Protein AF-Q0V7E7-F1 (afdb_monomer)

Foldseek 3Di:
DVVVVVVVVVVVVVVPPPPPPPPPPPPPPPCPVVPDDDDPVVVVVVVVVVVVVVVLVVVLVVCLVCLVVVCVVVVNVVCSVVVVVVLVVQLVVLVVQLLVLLLVLLVDPDPVSNVVSVVSNCSSVVSNVSSVLSVLCNVDPPVCSVVVVVVVVVVVVVCVVVLVVCQVVCVVPHDNSVSSVVD

Solvent-accessible surface area (backbone atoms only — not comparable to full-atom values): 10534 Å² total; per-residue (Å²): 132,75,69,60,60,57,55,54,54,56,55,58,62,68,70,71,75,69,70,72,78,75,65,87,79,74,75,80,62,87,61,74,74,75,74,57,79,69,66,71,66,38,53,52,53,52,49,52,55,52,50,55,56,46,51,58,56,48,54,54,53,50,49,69,70,42,49,64,61,55,23,57,78,64,74,36,66,87,56,54,59,53,58,59,48,51,54,52,52,50,39,53,50,22,46,50,47,24,53,52,32,32,48,48,44,38,66,46,88,45,74,68,56,34,52,55,32,49,57,56,24,47,58,16,47,52,48,35,56,53,48,54,60,50,51,51,63,73,73,39,60,82,92,50,38,73,67,52,50,50,50,54,52,50,54,52,55,52,46,64,54,48,50,58,51,53,54,55,57,42,59,76,80,46,69,75,44,56,71,34,70,76,112

Mean predicted aligned error: 14.02 Å

Radius of gyration: 28.95 Å; Cα contacts (8 Å, |Δi|>4): 69; chains: 1; bounding box: 81×47×78 Å

Nearest PDB structures (foldseek):
  6oop-assembly1_A  TM=5.697E-01  e=7.827E-01  Escherichia coli
  5oxp-assembly1_A  TM=8.424E-01  e=2.092E+00  Streptococcus thermophilus LMG 18311
  7a0g-assembly1_DDD  TM=3.185E-01  e=2.092E+00  Serratia marcescens

Secondary structure (DSSP, 8-state):
--HHHHHHHHHHHTTS-------TTS---TTSSTTS--SHHHHHHHHHHHHHHHHHHHHHHHHHHHHHHHHHHTT-GGGTHHHHHHHHHHHHHHHHHHHHHHHHHHH--SHHHHHHHHHHHHHHHHHHHHHHHHHHHHHS-TTTHHHHHHHHHHHHHHHHHHHHHHHHHHHHHS-TTHHHH--

Organism: Phaeosphaeria nodorum (strain SN15 / ATCC MYA-4574 / FGSC 10173) (NCBI:txid321614)

Structure (mmCIF, N/CA/C/O backbone):
data_AF-Q0V7E7-F1
#
_entry.id   AF-Q0V7E7-F1
#
loop_
_atom_site.group_PDB
_atom_site.id
_atom_site.type_symbol
_atom_site.label_atom_id
_atom_site.label_alt_id
_atom_site.label_comp_id
_atom_site.label_asym_id
_atom_site.label_entity_id
_atom_site.label_seq_id
_atom_site.pdbx_PDB_ins_code
_atom_site.Cartn_x
_atom_site.Cartn_y
_atom_site.Cartn_z
_atom_site.occupancy
_atom_site.B_iso_or_equiv
_atom_site.auth_seq_id
_atom_site.auth_comp_id
_atom_site.auth_asym_id
_atom_site.auth_atom_id
_atom_site.pdbx_PDB_model_num
ATOM 1 N N . MET A 1 1 ? 56.214 -34.857 -53.351 1.00 53.97 1 MET A N 1
ATOM 2 C CA . MET A 1 1 ? 55.055 -34.020 -53.735 1.00 53.97 1 MET A CA 1
ATOM 3 C C . MET A 1 1 ? 53.704 -34.447 -53.132 1.00 53.97 1 MET A C 1
ATOM 5 O O . MET A 1 1 ? 52.726 -33.756 -53.364 1.00 53.97 1 MET A O 1
ATOM 9 N N . SER A 1 2 ? 53.616 -35.538 -52.347 1.00 55.12 2 SER A N 1
ATOM 10 C CA . SER A 1 2 ? 52.357 -35.983 -51.702 1.00 55.12 2 SER A CA 1
ATOM 11 C C . SER A 1 2 ? 52.284 -35.714 -50.189 1.00 55.12 2 SER A C 1
ATOM 13 O O . SER A 1 2 ? 51.202 -35.791 -49.623 1.00 55.12 2 SER A O 1
ATOM 15 N N . LYS A 1 3 ? 53.406 -35.387 -49.525 1.00 46.41 3 LYS A N 1
ATOM 16 C CA . LYS A 1 3 ? 53.424 -35.015 -48.095 1.00 46.41 3 LYS A CA 1
ATOM 17 C C . LYS A 1 3 ? 53.076 -33.540 -47.846 1.00 46.41 3 LYS A C 1
ATOM 19 O O . LYS A 1 3 ? 52.618 -33.215 -46.763 1.00 46.41 3 LYS A O 1
ATOM 24 N N . GLU A 1 4 ? 53.239 -32.674 -48.845 1.00 50.50 4 GLU A N 1
ATOM 25 C CA . GLU A 1 4 ? 52.973 -31.229 -48.731 1.00 50.50 4 GLU A CA 1
ATOM 26 C C . GLU A 1 4 ? 51.468 -30.915 -48.708 1.00 50.50 4 GLU A C 1
ATOM 28 O O . GLU A 1 4 ? 51.011 -30.157 -47.861 1.00 50.50 4 GLU A O 1
ATOM 33 N N . LYS A 1 5 ? 50.671 -31.606 -49.538 1.00 51.56 5 LYS A N 1
ATOM 34 C CA . LYS A 1 5 ? 49.205 -31.437 -49.588 1.00 51.56 5 LYS A CA 1
ATOM 35 C C . LYS A 1 5 ? 48.479 -31.866 -48.307 1.00 51.56 5 LYS A C 1
ATOM 37 O O . LYS A 1 5 ? 47.447 -31.285 -47.974 1.00 51.56 5 LYS A O 1
ATOM 42 N N . SER A 1 6 ? 49.002 -32.859 -47.580 1.00 50.03 6 SER A N 1
ATOM 43 C CA . SER A 1 6 ? 48.437 -33.263 -46.283 1.00 50.03 6 SER A CA 1
ATOM 44 C C . SER A 1 6 ? 48.731 -32.239 -45.188 1.00 50.03 6 SER A C 1
ATOM 46 O O . SER A 1 6 ? 47.875 -32.012 -44.344 1.00 50.03 6 SER A O 1
ATOM 48 N N . VAL A 1 7 ? 49.894 -31.581 -45.225 1.00 54.06 7 VAL A N 1
ATOM 49 C CA . VAL A 1 7 ? 50.234 -30.505 -44.276 1.00 54.06 7 VAL A CA 1
ATOM 50 C C . VAL A 1 7 ? 49.401 -29.250 -44.554 1.00 54.06 7 VAL A C 1
ATOM 52 O O . VAL A 1 7 ? 48.970 -28.586 -43.618 1.00 54.06 7 VAL A O 1
ATOM 55 N N . GLU A 1 8 ? 49.106 -28.959 -45.822 1.00 52.00 8 GLU A N 1
ATOM 56 C CA . GLU A 1 8 ? 48.260 -27.827 -46.218 1.00 52.00 8 GLU A CA 1
ATOM 57 C C . GLU A 1 8 ? 46.779 -28.044 -45.856 1.00 52.00 8 GLU A C 1
ATOM 59 O O . GLU A 1 8 ? 46.124 -27.120 -45.387 1.00 52.00 8 GLU A O 1
ATOM 64 N N . SER A 1 9 ? 46.272 -29.282 -45.960 1.00 52.38 9 SER A N 1
ATOM 65 C CA . SER A 1 9 ? 44.900 -29.622 -45.534 1.00 52.38 9 SER A CA 1
ATOM 66 C C . SER A 1 9 ? 44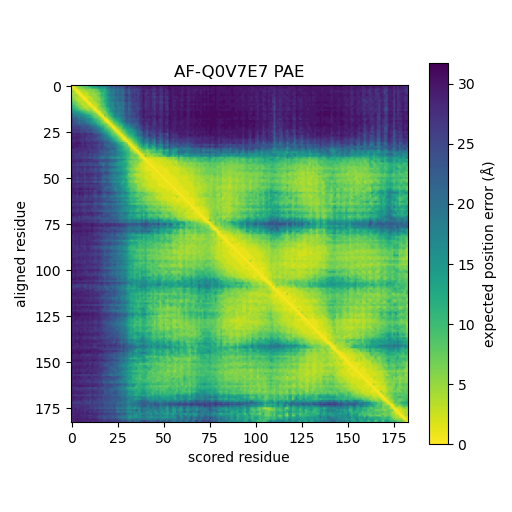.729 -29.593 -44.010 1.00 52.38 9 SER A C 1
ATOM 68 O O . SER A 1 9 ? 43.715 -29.101 -43.525 1.00 52.38 9 SER A O 1
ATOM 70 N N . VAL A 1 10 ? 45.740 -30.034 -43.247 1.00 51.56 10 VAL A N 1
ATOM 71 C CA . VAL A 1 10 ? 45.745 -29.928 -41.772 1.00 51.56 10 VAL A CA 1
ATOM 72 C C . VAL A 1 10 ? 45.752 -28.461 -41.323 1.00 51.56 10 VAL A C 1
ATOM 74 O O . VAL A 1 10 ? 45.102 -28.106 -40.345 1.00 51.56 10 VAL A O 1
ATOM 77 N N . LYS A 1 11 ? 46.402 -27.573 -42.086 1.00 49.81 11 LYS A N 1
ATOM 78 C CA . LYS A 1 11 ? 46.457 -26.134 -41.790 1.00 49.81 11 LYS A CA 1
ATOM 79 C C . LYS A 1 11 ? 45.153 -25.385 -42.099 1.00 49.81 11 LYS A C 1
ATOM 81 O O . LYS A 1 11 ? 44.943 -24.297 -41.568 1.00 49.81 11 LYS A O 1
ATOM 86 N N . LEU A 1 12 ? 44.281 -25.958 -42.934 1.00 50.59 12 LEU A N 1
ATOM 87 C CA . LEU A 1 12 ? 42.972 -25.389 -43.274 1.00 50.59 12 LEU A CA 1
ATOM 88 C C . LEU A 1 12 ? 41.880 -25.745 -42.249 1.00 50.59 12 LEU A C 1
ATOM 90 O O . LEU A 1 12 ? 40.970 -24.941 -42.061 1.00 50.59 12 LEU A O 1
ATOM 94 N N . GLU A 1 13 ? 41.984 -26.875 -41.535 1.00 48.03 13 GLU A N 1
ATOM 95 C CA . GLU A 1 13 ? 41.069 -27.197 -40.419 1.00 48.03 13 GLU A CA 1
ATOM 96 C C . GLU A 1 13 ? 41.416 -26.447 -39.120 1.00 48.03 13 GLU A C 1
ATOM 98 O O . GLU A 1 13 ? 40.516 -26.060 -38.376 1.00 48.03 13 GLU A O 1
ATOM 103 N N . GLU A 1 14 ? 42.695 -26.140 -38.872 1.00 47.47 14 GLU A N 1
ATOM 104 C CA . GLU A 1 14 ? 43.109 -25.329 -37.711 1.00 47.47 14 GLU A CA 1
ATOM 105 C C . GLU A 1 14 ? 42.718 -23.840 -37.835 1.00 47.47 14 GLU A C 1
ATOM 107 O O . GLU A 1 14 ? 42.643 -23.127 -36.834 1.00 47.47 14 GLU A O 1
ATOM 112 N N . GLY A 1 15 ? 42.422 -23.359 -39.048 1.00 43.22 15 GLY A N 1
ATOM 113 C CA . GLY A 1 15 ? 42.071 -21.960 -39.326 1.00 43.22 15 GLY A CA 1
ATOM 114 C C . GLY A 1 15 ? 40.590 -21.594 -39.164 1.00 43.22 15 GLY A C 1
ATOM 115 O O . GLY A 1 15 ? 40.248 -20.423 -39.312 1.00 43.22 15 GLY A O 1
ATOM 116 N N . VAL A 1 16 ? 39.706 -22.560 -38.877 1.00 48.78 16 VAL A N 1
ATOM 117 C CA . VAL A 1 16 ? 38.240 -22.347 -38.825 1.00 48.78 16 VAL A CA 1
ATOM 118 C C . VAL A 1 16 ? 37.643 -22.579 -37.425 1.00 48.78 16 VAL A C 1
ATOM 120 O O . VAL A 1 16 ? 36.490 -22.229 -37.185 1.00 48.78 16 VAL A O 1
ATOM 123 N N . LEU A 1 17 ? 38.430 -23.051 -36.449 1.00 48.47 17 LEU A N 1
ATOM 124 C CA . LEU A 1 17 ? 37.992 -23.219 -35.055 1.00 48.47 17 LEU A CA 1
ATOM 125 C C . LEU A 1 17 ? 38.710 -22.266 -34.087 1.00 48.47 17 LEU A C 1
ATOM 127 O O . LEU A 1 17 ? 39.245 -22.660 -33.056 1.00 48.47 17 LEU A O 1
ATOM 131 N N . SER A 1 18 ? 38.683 -20.977 -34.411 1.00 45.47 18 SER A N 1
ATOM 132 C CA . SER A 1 18 ? 38.919 -19.897 -33.451 1.00 45.47 18 SER A CA 1
ATOM 133 C C . SER A 1 18 ? 37.733 -18.936 -33.462 1.00 45.47 18 SER A C 1
ATOM 135 O O . SER A 1 18 ? 37.860 -17.727 -33.639 1.00 45.47 18 SER A O 1
ATOM 137 N N . THR A 1 19 ? 36.530 -19.468 -33.205 1.00 48.78 19 THR A N 1
ATOM 138 C CA . THR A 1 19 ? 35.564 -18.647 -32.469 1.00 48.78 19 THR A CA 1
ATOM 139 C C . THR A 1 19 ? 36.299 -18.180 -31.216 1.00 48.78 19 THR A C 1
ATOM 141 O O . THR A 1 19 ? 36.829 -19.050 -30.513 1.00 48.78 19 THR A O 1
ATOM 144 N N . PRO A 1 20 ? 36.403 -16.866 -30.945 1.00 49.16 20 PRO A N 1
ATOM 145 C CA . PRO A 1 20 ? 37.018 -16.418 -29.708 1.00 49.16 20 PRO A CA 1
ATOM 146 C C . PRO A 1 20 ? 36.343 -17.206 -28.585 1.00 49.16 20 PRO A C 1
ATOM 148 O O . PRO A 1 20 ? 35.108 -17.312 -28.609 1.00 49.16 20 PRO A O 1
ATOM 151 N N . PRO A 1 21 ? 37.088 -17.824 -27.650 1.00 44.72 21 PRO A N 1
ATOM 152 C CA . PRO A 1 21 ? 36.456 -18.284 -26.436 1.00 44.72 21 PRO A CA 1
ATOM 153 C C . PRO A 1 21 ? 35.851 -17.014 -25.864 1.00 44.72 21 PRO A C 1
ATOM 155 O O . PRO A 1 21 ? 36.565 -16.099 -25.462 1.00 44.72 21 PRO A O 1
ATOM 158 N N . HIS A 1 22 ? 34.531 -16.895 -25.975 1.00 48.81 22 HIS A N 1
ATOM 159 C CA . HIS A 1 22 ? 33.783 -15.884 -25.272 1.00 48.81 22 HIS A CA 1
ATOM 160 C C . HIS A 1 22 ? 34.138 -16.188 -23.827 1.00 48.81 22 HIS A C 1
ATOM 162 O O . HIS A 1 22 ? 33.682 -17.195 -23.284 1.00 48.81 22 HIS A O 1
ATOM 168 N N . SER A 1 23 ? 35.072 -15.413 -23.286 1.00 46.75 23 SER A N 1
ATOM 169 C CA . SER A 1 23 ? 35.535 -15.454 -21.917 1.00 46.75 23 SER A CA 1
ATOM 170 C C . SER A 1 23 ? 34.309 -15.144 -21.075 1.00 46.75 23 SER A C 1
ATOM 172 O O . SER A 1 23 ? 34.024 -14.007 -20.721 1.00 46.75 23 SER A O 1
ATOM 174 N N . ARG A 1 24 ? 33.523 -16.191 -20.825 1.00 52.34 24 ARG A N 1
ATOM 175 C CA . ARG A 1 24 ? 32.353 -16.229 -19.950 1.00 52.34 24 ARG A CA 1
ATOM 176 C C . ARG A 1 24 ? 32.771 -16.200 -18.475 1.00 52.34 24 ARG A C 1
ATOM 178 O O . ARG A 1 24 ? 31.945 -16.491 -17.623 1.00 52.34 24 ARG A O 1
ATOM 185 N N . ASP A 1 25 ? 34.016 -15.806 -18.204 1.00 47.00 25 ASP A N 1
ATOM 186 C CA . ASP A 1 25 ? 34.635 -15.764 -16.882 1.00 47.00 25 ASP A CA 1
ATOM 187 C C . ASP A 1 25 ? 35.215 -14.381 -16.512 1.00 47.00 25 ASP A C 1
ATOM 189 O O . ASP A 1 25 ? 35.709 -14.217 -15.401 1.00 47.00 25 ASP A O 1
ATOM 193 N N . GLU A 1 26 ? 35.106 -13.347 -17.360 1.00 49.78 26 GLU A N 1
ATOM 194 C CA . GLU A 1 26 ? 35.487 -11.972 -16.987 1.00 49.78 26 GLU A CA 1
ATOM 195 C C . GLU A 1 26 ? 34.273 -11.030 -16.991 1.00 49.78 26 GLU A C 1
ATOM 197 O O . GLU A 1 26 ? 33.662 -10.778 -18.027 1.00 49.78 26 GLU A O 1
ATOM 202 N N . LEU A 1 27 ? 33.971 -10.496 -15.797 1.00 47.91 27 LEU A N 1
ATOM 203 C CA . LEU A 1 27 ? 32.871 -9.597 -15.402 1.00 47.91 27 LEU A CA 1
ATOM 204 C C . LEU A 1 27 ? 31.567 -10.254 -14.913 1.00 47.91 27 LEU A C 1
ATOM 206 O O . LEU A 1 27 ? 30.492 -9.664 -15.008 1.00 47.91 27 LEU A O 1
ATOM 210 N N . ALA A 1 28 ? 31.669 -11.361 -14.174 1.00 49.22 28 ALA A N 1
ATOM 211 C CA . ALA A 1 28 ? 31.030 -11.323 -12.858 1.00 49.22 28 ALA A CA 1
ATOM 212 C C . ALA A 1 28 ? 31.803 -10.277 -12.040 1.00 49.22 28 ALA A C 1
ATOM 214 O O . ALA A 1 28 ? 32.873 -10.559 -11.506 1.00 49.22 28 ALA A O 1
ATOM 215 N N . THR A 1 29 ? 31.344 -9.025 -12.046 1.00 50.62 29 THR A N 1
ATOM 216 C CA . THR A 1 29 ? 31.923 -7.991 -11.190 1.00 50.62 29 THR A CA 1
ATOM 217 C C . THR A 1 29 ? 31.814 -8.469 -9.736 1.00 50.62 29 THR A C 1
ATOM 219 O O . THR A 1 29 ? 30.699 -8.681 -9.260 1.00 50.62 29 THR A O 1
ATOM 222 N N . PRO A 1 30 ? 32.919 -8.591 -8.976 1.00 53.00 30 PRO A N 1
ATOM 223 C CA . PRO A 1 30 ? 32.871 -8.925 -7.546 1.00 53.00 30 PRO A CA 1
ATOM 224 C C . PRO A 1 30 ? 32.220 -7.826 -6.675 1.00 53.00 30 PRO A C 1
ATOM 226 O O . PRO A 1 30 ? 32.316 -7.863 -5.453 1.00 53.00 30 PRO A O 1
ATOM 229 N N . ASP A 1 31 ? 31.579 -6.821 -7.284 1.00 51.56 31 ASP A N 1
ATOM 230 C CA . ASP A 1 31 ? 31.030 -5.630 -6.623 1.00 51.56 31 ASP A CA 1
ATOM 231 C C . ASP A 1 31 ? 29.518 -5.727 -6.330 1.00 51.56 31 ASP A C 1
ATOM 233 O O . ASP A 1 31 ? 28.952 -4.850 -5.678 1.00 51.56 31 ASP A O 1
ATOM 237 N N . SER A 1 32 ? 28.820 -6.783 -6.772 1.00 54.38 32 SER A N 1
ATOM 238 C CA . SER A 1 32 ? 27.382 -6.904 -6.485 1.00 54.38 32 SER A CA 1
ATOM 239 C C . SER A 1 32 ? 27.079 -7.318 -5.042 1.00 54.38 32 SER A C 1
ATOM 241 O O . SER A 1 32 ? 26.030 -6.944 -4.524 1.00 54.38 32 SER A O 1
ATOM 243 N N . GLU A 1 33 ? 27.977 -8.048 -4.368 1.00 54.44 33 GLU A N 1
ATOM 244 C CA . GLU A 1 33 ? 27.786 -8.467 -2.966 1.00 54.44 33 GLU A CA 1
ATOM 245 C C . GLU A 1 33 ? 28.214 -7.399 -1.942 1.00 54.44 33 GLU A C 1
ATOM 247 O O . GLU A 1 33 ? 27.647 -7.319 -0.854 1.00 54.44 33 GLU A O 1
ATOM 252 N N . SER A 1 34 ? 29.148 -6.511 -2.302 1.00 53.69 34 SER A N 1
ATOM 253 C CA . SER A 1 34 ? 29.691 -5.460 -1.418 1.00 53.69 34 SER A CA 1
ATOM 254 C C . SER A 1 34 ? 28.724 -4.284 -1.173 1.00 53.69 34 SER A C 1
ATOM 256 O O . SER A 1 34 ? 28.940 -3.434 -0.309 1.00 53.69 34 SER A O 1
ATOM 258 N N . ARG A 1 35 ? 27.610 -4.227 -1.914 1.00 58.06 35 ARG A N 1
ATOM 259 C CA . ARG A 1 35 ? 26.646 -3.115 -1.877 1.00 58.06 35 ARG A CA 1
ATOM 260 C C . ARG A 1 35 ? 25.478 -3.325 -0.906 1.00 58.06 35 ARG A C 1
ATOM 262 O O . ARG A 1 35 ? 24.558 -2.508 -0.869 1.00 58.06 35 ARG A O 1
ATOM 269 N N . TYR A 1 36 ? 25.487 -4.397 -0.118 1.00 65.50 36 TYR A N 1
ATOM 270 C CA . TYR A 1 36 ? 24.465 -4.632 0.899 1.00 65.50 36 TYR A CA 1
ATOM 271 C C . TYR A 1 36 ? 24.946 -4.133 2.259 1.00 65.50 36 TYR A C 1
ATOM 273 O O . TYR A 1 36 ? 26.036 -4.465 2.723 1.00 65.50 36 TYR A O 1
ATOM 281 N N . ILE A 1 37 ? 24.118 -3.320 2.917 1.00 68.62 37 ILE A N 1
ATOM 282 C CA . ILE A 1 37 ? 24.386 -2.864 4.282 1.00 68.62 37 ILE A CA 1
ATOM 283 C C . ILE A 1 37 ? 24.366 -4.099 5.189 1.00 68.62 37 ILE A C 1
ATOM 285 O O . ILE A 1 37 ? 23.319 -4.707 5.384 1.00 68.62 37 ILE A O 1
ATOM 289 N N . THR A 1 38 ? 25.519 -4.477 5.733 1.00 80.69 38 THR A N 1
ATOM 290 C CA . THR A 1 38 ? 25.685 -5.630 6.627 1.00 80.69 38 THR A CA 1
ATOM 291 C C . THR A 1 38 ? 25.905 -5.181 8.078 1.00 80.69 38 THR A C 1
ATOM 293 O O . THR A 1 38 ? 26.288 -4.042 8.360 1.00 80.69 38 THR A O 1
ATOM 296 N N . GLY A 1 39 ? 25.619 -6.071 9.034 1.00 83.62 39 GLY A N 1
ATOM 297 C CA . GLY A 1 39 ? 25.868 -5.845 10.463 1.00 83.62 39 GLY A CA 1
ATOM 298 C C . GLY A 1 39 ? 24.786 -5.041 11.199 1.00 83.62 39 GLY A C 1
ATOM 299 O O . GLY A 1 39 ? 23.607 -5.081 10.855 1.00 83.62 39 GLY A O 1
ATOM 300 N N . LEU A 1 40 ? 25.182 -4.313 12.250 1.00 82.81 40 LEU A N 1
ATOM 301 C CA . LEU A 1 40 ? 24.275 -3.631 13.190 1.00 82.81 40 LEU A CA 1
ATOM 302 C C . LEU A 1 40 ? 23.351 -2.597 12.518 1.00 82.81 40 LEU A C 1
ATOM 304 O O . LEU A 1 40 ? 22.191 -2.465 12.898 1.00 82.81 40 LEU A O 1
ATOM 308 N N . LYS A 1 41 ? 23.839 -1.890 11.490 1.00 84.12 41 LYS A N 1
ATOM 309 C CA . LYS A 1 41 ? 23.051 -0.890 10.745 1.00 84.12 41 LYS A CA 1
ATOM 310 C C . LYS A 1 41 ? 21.835 -1.511 10.049 1.00 84.12 41 LYS A C 1
ATOM 312 O O . LYS A 1 41 ? 20.776 -0.891 10.028 1.00 84.12 41 LYS A O 1
ATOM 317 N N . LEU A 1 42 ? 21.967 -2.738 9.539 1.00 86.56 42 LEU A N 1
ATOM 318 C CA . LEU A 1 42 ? 20.859 -3.480 8.934 1.00 86.56 42 LEU A CA 1
ATOM 319 C C . LEU A 1 42 ? 19.787 -3.812 9.974 1.00 86.56 42 LEU A C 1
ATOM 321 O O . LEU A 1 42 ? 18.607 -3.574 9.733 1.00 86.56 42 LEU A O 1
ATOM 325 N N . TYR A 1 43 ? 20.199 -4.305 11.146 1.00 89.75 43 TYR A N 1
ATOM 326 C CA . TYR A 1 43 ? 19.273 -4.612 12.237 1.00 89.75 43 TYR A CA 1
ATOM 327 C C . TYR A 1 43 ? 18.548 -3.367 12.750 1.00 89.75 43 TYR A C 1
ATOM 329 O O . TYR A 1 43 ? 17.354 -3.447 13.017 1.00 89.75 43 TYR A O 1
ATOM 337 N N . LEU A 1 44 ? 19.220 -2.213 12.826 1.00 92.75 44 LEU A N 1
ATOM 338 C CA . LEU A 1 44 ? 18.584 -0.950 13.220 1.00 92.75 44 LEU A CA 1
ATOM 339 C C . LEU A 1 44 ? 17.538 -0.478 12.200 1.00 92.75 44 LEU A C 1
ATOM 341 O O . LEU A 1 44 ? 16.433 -0.109 12.593 1.00 92.75 44 LEU A O 1
ATOM 345 N N . ILE A 1 45 ? 17.850 -0.531 10.899 1.00 92.12 45 ILE A N 1
ATOM 346 C CA . ILE A 1 45 ? 16.888 -0.180 9.839 1.00 92.12 45 ILE A CA 1
ATOM 347 C C . ILE A 1 45 ? 15.702 -1.151 9.857 1.00 92.12 45 ILE A C 1
ATOM 349 O O . ILE A 1 45 ? 14.551 -0.721 9.832 1.00 92.12 45 ILE A O 1
ATOM 353 N N . ASN A 1 46 ? 15.969 -2.454 9.956 1.00 89.56 46 ASN A N 1
ATOM 354 C CA . ASN A 1 46 ? 14.926 -3.472 9.982 1.00 89.56 46 ASN A CA 1
ATOM 355 C C . ASN A 1 46 ? 14.032 -3.356 11.228 1.00 89.56 46 ASN A C 1
ATOM 357 O O . ASN A 1 46 ? 12.812 -3.440 11.119 1.00 89.56 46 ASN A O 1
ATOM 361 N N . ALA A 1 47 ? 14.612 -3.092 12.402 1.00 94.19 47 ALA A N 1
ATOM 362 C CA . ALA A 1 47 ? 13.851 -2.836 13.622 1.00 94.19 47 ALA A CA 1
ATOM 363 C C . ALA A 1 47 ? 12.957 -1.596 13.477 1.00 94.19 47 ALA A C 1
ATOM 365 O O . ALA A 1 47 ? 11.788 -1.648 13.847 1.00 94.19 47 ALA A O 1
ATOM 366 N N . GLY A 1 48 ? 13.465 -0.514 12.874 1.00 93.25 48 GLY A N 1
ATOM 367 C CA . GLY A 1 48 ? 12.670 0.682 12.584 1.00 93.25 48 GLY A CA 1
ATOM 368 C C . GLY A 1 48 ? 11.472 0.402 11.669 1.00 93.25 48 GLY A C 1
ATOM 369 O O . GLY A 1 48 ? 10.370 0.874 11.942 1.00 93.25 48 GLY A O 1
ATOM 370 N N . LEU A 1 49 ? 11.660 -0.414 10.625 1.00 90.81 49 LEU A N 1
ATOM 371 C CA . LEU A 1 49 ? 10.581 -0.831 9.719 1.00 90.81 49 LEU A CA 1
ATOM 372 C C . LEU A 1 49 ? 9.539 -1.726 10.408 1.00 90.81 49 LEU A C 1
ATOM 374 O O . LEU A 1 49 ? 8.344 -1.587 10.160 1.00 90.81 49 LEU A O 1
ATOM 378 N N . ILE A 1 50 ? 9.970 -2.636 11.285 1.00 92.25 50 ILE A N 1
ATOM 379 C CA . ILE A 1 50 ? 9.053 -3.503 12.037 1.00 92.25 50 ILE A CA 1
ATOM 380 C C . ILE A 1 50 ? 8.248 -2.685 13.050 1.00 92.25 50 ILE A C 1
ATOM 382 O O . ILE A 1 50 ? 7.041 -2.878 13.169 1.00 92.25 50 ILE A O 1
ATOM 386 N N . VAL A 1 51 ? 8.889 -1.747 13.752 1.00 94.62 51 VAL A N 1
ATOM 387 C CA . VAL A 1 51 ? 8.214 -0.874 14.722 1.00 94.62 51 VAL A CA 1
ATOM 388 C C . VAL A 1 51 ? 7.186 0.023 14.036 1.00 94.62 51 VAL A C 1
ATOM 390 O O . VAL A 1 51 ? 6.081 0.164 14.552 1.00 94.62 51 VAL A O 1
ATOM 393 N N . SER A 1 52 ? 7.490 0.594 12.865 1.00 90.38 52 SER A N 1
ATOM 394 C CA . SER A 1 52 ? 6.519 1.429 12.147 1.00 90.38 52 SER A CA 1
ATOM 395 C C . SER A 1 52 ? 5.296 0.629 11.691 1.00 90.38 52 SER A C 1
ATOM 397 O O . SER A 1 52 ? 4.167 1.071 11.897 1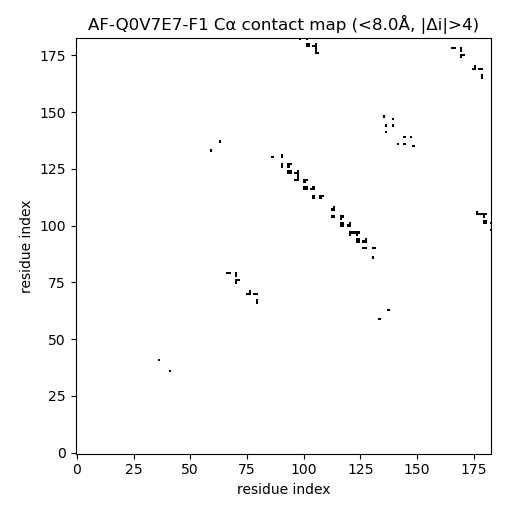.00 90.38 52 SER A O 1
ATOM 399 N N . MET A 1 53 ? 5.504 -0.577 11.157 1.00 85.62 53 MET A N 1
ATOM 400 C CA . MET A 1 53 ? 4.415 -1.499 10.818 1.00 85.62 53 MET A CA 1
ATOM 401 C C . MET A 1 53 ? 3.600 -1.883 12.060 1.00 85.62 53 MET A C 1
ATOM 403 O O . MET A 1 53 ? 2.375 -1.910 12.007 1.00 85.62 53 MET A O 1
ATOM 407 N N . PHE A 1 54 ? 4.261 -2.135 13.190 1.00 88.75 54 PHE A N 1
ATOM 408 C CA . PHE A 1 54 ? 3.598 -2.482 14.445 1.00 88.75 54 PHE A CA 1
ATOM 409 C C . PHE A 1 54 ? 2.706 -1.351 14.970 1.00 88.75 54 PHE A C 1
ATOM 411 O O . PHE A 1 54 ? 1.552 -1.603 15.307 1.00 88.75 54 PHE A O 1
ATOM 418 N N . LEU A 1 55 ? 3.210 -0.114 15.007 1.00 90.25 55 LEU A N 1
ATOM 419 C CA . LEU A 1 55 ? 2.452 1.038 15.505 1.00 90.25 55 LEU A CA 1
ATOM 420 C C . LEU A 1 55 ? 1.177 1.273 14.686 1.00 90.25 55 LEU A C 1
ATOM 422 O O . LEU A 1 55 ? 0.097 1.382 15.257 1.00 90.25 55 LEU A O 1
ATOM 426 N N . VAL A 1 56 ? 1.278 1.239 13.354 1.00 83.62 56 VAL A N 1
ATOM 427 C CA . VAL A 1 56 ? 0.119 1.406 12.459 1.00 83.62 56 VAL A CA 1
ATOM 428 C C . VAL A 1 56 ? -0.937 0.310 12.680 1.00 83.62 56 VAL A C 1
ATOM 430 O O . VAL A 1 56 ? -2.142 0.584 12.701 1.00 83.62 56 VAL A O 1
ATOM 433 N N . GLN A 1 57 ? -0.507 -0.937 12.888 1.00 82.75 57 GLN A N 1
ATOM 434 C CA . GLN A 1 57 ? -1.422 -2.057 13.139 1.00 82.75 57 GLN A CA 1
ATOM 435 C C . GLN A 1 57 ? -2.034 -2.018 14.549 1.00 82.75 57 GLN A C 1
ATOM 437 O O . GLN A 1 57 ? -3.161 -2.468 14.750 1.00 82.75 57 GLN A O 1
ATOM 442 N N . MET A 1 58 ? -1.319 -1.460 15.526 1.00 87.38 58 MET A N 1
ATOM 443 C CA . MET A 1 58 ? -1.818 -1.284 16.886 1.00 87.38 58 MET A CA 1
ATOM 444 C C . MET A 1 58 ? -2.917 -0.215 16.946 1.00 87.38 58 MET A C 1
ATOM 446 O O . MET A 1 58 ? -3.994 -0.492 17.472 1.00 87.38 58 MET A O 1
ATOM 450 N N . ASP A 1 59 ? -2.681 0.968 16.371 1.00 84.50 59 ASP A N 1
ATOM 451 C CA . ASP A 1 59 ? -3.653 2.072 16.361 1.00 84.50 59 ASP A CA 1
ATOM 452 C C . ASP A 1 59 ? -4.977 1.672 15.696 1.00 84.50 59 ASP A C 1
ATOM 454 O O . ASP A 1 59 ? -6.059 1.880 16.250 1.00 84.50 59 ASP A O 1
ATOM 458 N N . SER A 1 60 ? -4.903 1.018 14.535 1.00 77.31 60 SER A N 1
ATOM 459 C CA . SER A 1 60 ? -6.098 0.546 13.825 1.00 77.31 60 SER A CA 1
ATOM 460 C C . SER A 1 60 ? -6.893 -0.496 14.623 1.00 77.31 60 SER A C 1
ATOM 462 O O . SER A 1 60 ? -8.125 -0.440 14.667 1.00 77.31 60 SER A O 1
ATOM 464 N N . SER A 1 61 ? -6.213 -1.406 15.329 1.00 82.12 61 SER A N 1
ATOM 465 C CA . SER A 1 61 ? -6.879 -2.373 16.207 1.00 82.12 61 SER A CA 1
ATOM 466 C C . SER A 1 61 ? -7.567 -1.702 17.402 1.00 82.12 61 SER A C 1
ATOM 468 O O . SER A 1 61 ? -8.646 -2.146 17.801 1.00 82.12 61 SER A O 1
ATOM 470 N N . ILE A 1 62 ? -6.971 -0.650 17.977 1.00 85.75 62 ILE A N 1
ATOM 471 C CA . ILE A 1 62 ? -7.550 0.106 19.099 1.00 85.75 62 ILE A CA 1
ATOM 472 C C . ILE A 1 62 ? -8.847 0.790 18.655 1.00 85.75 62 ILE A C 1
ATOM 474 O O . ILE A 1 62 ? -9.892 0.583 19.280 1.00 85.75 62 ILE A O 1
ATOM 478 N N . ILE A 1 63 ? -8.805 1.528 17.540 1.00 82.62 63 ILE A N 1
ATOM 479 C CA . ILE A 1 63 ? -9.964 2.246 16.987 1.00 82.62 63 ILE A CA 1
ATOM 480 C C . ILE A 1 63 ? -11.109 1.270 16.690 1.00 82.62 63 ILE A C 1
ATOM 482 O O . ILE A 1 63 ? -12.240 1.511 17.109 1.00 82.62 63 ILE A O 1
ATOM 486 N N . SER A 1 64 ? -10.808 0.125 16.065 1.00 78.00 64 SER A N 1
ATOM 487 C CA . SER A 1 64 ? -11.800 -0.918 15.764 1.00 78.00 64 SER A CA 1
ATOM 488 C C . SER A 1 64 ? -12.531 -1.428 17.013 1.00 78.00 64 SER A C 1
ATOM 490 O O . SER A 1 64 ? -13.728 -1.704 16.966 1.00 78.00 64 SER A O 1
ATOM 492 N N . THR A 1 65 ? -11.839 -1.553 18.151 1.00 85.56 65 THR A N 1
ATOM 493 C CA . THR A 1 65 ? -12.474 -1.992 19.407 1.00 85.56 65 THR A CA 1
ATOM 494 C C . THR A 1 65 ? -13.236 -0.884 20.129 1.00 85.56 65 THR A C 1
ATOM 496 O O . THR A 1 65 ? -14.239 -1.168 20.777 1.00 85.56 65 THR A O 1
ATOM 499 N N . ALA A 1 66 ? -12.786 0.366 20.016 1.00 86.38 66 ALA A N 1
ATOM 500 C CA . ALA A 1 66 ? -13.352 1.498 20.745 1.00 86.38 66 ALA A CA 1
ATOM 501 C C . ALA A 1 66 ? -14.484 2.213 19.988 1.00 86.38 66 ALA A C 1
ATOM 503 O O . ALA A 1 66 ? -15.204 3.002 20.593 1.00 86.38 66 ALA A O 1
ATOM 504 N N . VAL A 1 67 ? -14.671 1.933 18.690 1.00 82.50 67 VAL A N 1
ATOM 505 C CA . VAL A 1 67 ? -15.599 2.668 17.812 1.00 82.50 67 VAL A CA 1
ATOM 506 C C . VAL A 1 67 ? -17.028 2.744 18.351 1.00 82.50 67 VAL A C 1
ATOM 508 O O . VAL A 1 67 ? -17.659 3.794 18.251 1.00 82.50 67 VAL A O 1
ATOM 511 N N . VAL A 1 68 ? -17.532 1.666 18.956 1.00 81.38 68 VAL A N 1
ATOM 512 C CA . VAL A 1 68 ? -18.902 1.616 19.492 1.00 81.38 68 VAL A CA 1
ATOM 513 C C . VAL A 1 68 ? -19.030 2.513 20.719 1.00 81.38 68 VAL A C 1
ATOM 515 O O . VAL A 1 68 ? -19.935 3.338 20.765 1.00 81.38 68 VAL A O 1
ATOM 518 N N . ASN A 1 69 ? -18.083 2.419 21.655 1.00 85.12 69 ASN A N 1
ATOM 519 C CA . ASN A 1 69 ? -18.079 3.235 22.872 1.00 85.12 69 ASN A CA 1
ATOM 520 C C . ASN A 1 69 ? -17.912 4.724 22.543 1.00 85.12 69 ASN A C 1
ATOM 522 O O . ASN A 1 69 ? -18.640 5.557 23.062 1.00 85.12 69 ASN A O 1
ATOM 526 N N . ILE A 1 70 ? -17.006 5.055 21.616 1.00 82.81 70 ILE A N 1
ATOM 527 C CA . ILE A 1 70 ? -16.797 6.433 21.147 1.00 82.81 70 ILE A CA 1
ATOM 528 C C . ILE A 1 70 ? -18.075 6.987 20.500 1.00 82.81 70 ILE A C 1
ATOM 530 O O . ILE A 1 70 ? -18.411 8.154 20.678 1.00 82.81 70 ILE A O 1
ATOM 534 N N . SER A 1 71 ? -18.789 6.156 19.738 1.00 80.19 71 SER A N 1
ATOM 535 C CA . SER A 1 71 ? -20.030 6.564 19.074 1.00 80.19 71 SER A CA 1
ATOM 536 C C . SER A 1 71 ? -21.184 6.785 20.054 1.00 80.19 71 SER A C 1
ATOM 538 O O . SER A 1 71 ? -22.002 7.675 19.812 1.00 80.19 71 SER A O 1
ATOM 540 N N . ASP A 1 72 ? -21.226 6.003 21.138 1.00 83.81 72 ASP A N 1
ATOM 541 C CA . ASP A 1 72 ? -22.182 6.147 22.240 1.00 83.81 72 ASP A CA 1
ATOM 542 C C . ASP A 1 72 ? -21.920 7.431 23.038 1.00 83.81 72 ASP A C 1
ATOM 544 O O . ASP A 1 72 ? -22.807 8.277 23.146 1.00 83.81 72 ASP A O 1
ATOM 548 N N . ASP A 1 73 ? -20.671 7.650 23.469 1.00 85.06 73 ASP A N 1
ATOM 549 C CA . ASP A 1 73 ? -20.260 8.842 24.228 1.00 85.06 73 ASP A CA 1
ATOM 550 C C . ASP A 1 73 ? -20.502 10.151 23.456 1.00 85.06 73 ASP A C 1
ATOM 552 O O . ASP A 1 73 ? -20.840 11.182 24.038 1.00 85.06 73 ASP A O 1
ATOM 556 N N . LEU A 1 74 ? -20.339 10.128 22.129 1.00 83.00 74 LEU A N 1
ATOM 557 C CA . LEU A 1 74 ? -20.553 11.292 21.263 1.00 83.00 74 LEU A CA 1
ATOM 558 C C . LEU A 1 74 ? -22.018 11.465 20.823 1.00 83.00 74 LEU A C 1
ATOM 560 O O . LEU A 1 74 ? -22.321 12.434 20.123 1.00 83.00 74 LEU A O 1
ATOM 564 N N . GLY A 1 75 ? -22.922 10.542 21.179 1.00 78.31 75 GLY A N 1
ATOM 565 C CA . GLY A 1 75 ? -24.333 10.563 20.768 1.00 78.31 75 GLY A CA 1
ATOM 566 C C . GLY A 1 75 ? -24.538 10.536 19.246 1.00 78.31 75 GLY A C 1
ATOM 567 O O . GLY A 1 75 ? -25.553 11.011 18.739 1.00 78.31 75 GLY A O 1
ATOM 568 N N . GLY A 1 76 ? -23.548 10.032 18.503 1.00 75.62 76 GLY A N 1
ATOM 569 C CA . GLY A 1 76 ? -23.373 10.240 17.063 1.00 75.62 76 GLY A CA 1
ATOM 570 C C . GLY A 1 76 ? -23.484 8.969 16.224 1.00 75.62 76 GLY A C 1
ATOM 571 O O . GLY A 1 76 ? -22.783 8.857 15.220 1.00 75.62 76 GLY A O 1
ATOM 572 N N . TYR A 1 77 ? -24.339 8.020 16.616 1.00 67.88 77 TYR A N 1
ATOM 573 C CA . TYR A 1 77 ? -24.492 6.701 15.982 1.00 67.88 77 TYR A CA 1
ATOM 574 C C . TYR A 1 77 ? -24.698 6.730 14.460 1.00 67.88 77 TYR A C 1
ATOM 576 O O . TYR A 1 77 ? -24.191 5.868 13.744 1.00 67.88 77 TYR A O 1
ATOM 584 N N . GLU A 1 78 ? -25.391 7.743 13.935 1.00 68.69 78 GLU A N 1
ATOM 585 C CA . GLU A 1 78 ? -25.572 7.897 12.485 1.00 68.69 78 GLU A CA 1
ATOM 586 C C . GLU A 1 78 ? -24.263 8.233 11.749 1.00 68.69 78 GLU A C 1
ATOM 588 O O . GLU A 1 78 ? -24.114 7.928 10.565 1.00 68.69 78 GLU A O 1
ATOM 593 N N . LYS A 1 79 ? -23.284 8.835 12.438 1.00 70.50 79 LYS A N 1
ATOM 594 C CA . LYS A 1 79 ? -21.981 9.195 11.864 1.00 70.50 79 LYS A CA 1
ATOM 595 C C . LYS A 1 79 ? -20.907 8.124 12.044 1.00 70.50 79 LYS A C 1
ATOM 597 O O . LYS A 1 79 ? -19.865 8.240 11.406 1.00 70.50 79 LYS A O 1
ATOM 602 N N . SER A 1 80 ? -21.144 7.059 12.811 1.00 67.06 80 SER A N 1
ATOM 603 C CA . SER A 1 80 ? -20.180 5.958 12.991 1.00 67.06 80 SER A CA 1
ATOM 604 C C . SER A 1 80 ? -19.771 5.313 11.662 1.00 67.06 80 SER A C 1
ATOM 606 O O . SER A 1 80 ? -18.608 4.966 11.460 1.00 67.06 80 SER A O 1
ATOM 608 N N . SER A 1 81 ? -20.701 5.238 10.707 1.00 74.56 81 SER A N 1
ATOM 609 C CA . SER A 1 81 ? -20.451 4.712 9.359 1.00 74.56 81 SER A CA 1
ATOM 610 C C . SER A 1 81 ? -19.481 5.573 8.537 1.00 74.56 81 SER A C 1
ATOM 612 O O . SER A 1 81 ? -18.810 5.050 7.650 1.00 74.56 81 SER A O 1
ATOM 614 N N . TRP A 1 82 ? -19.347 6.876 8.828 1.00 80.44 82 TRP A N 1
ATOM 615 C CA . TRP A 1 82 ? -18.397 7.751 8.124 1.00 80.44 82 TRP A CA 1
ATOM 616 C C . TRP A 1 82 ? -16.934 7.380 8.380 1.00 80.44 82 TRP A C 1
ATOM 618 O O . TRP A 1 82 ? -16.098 7.669 7.526 1.00 80.44 82 TRP A O 1
ATOM 628 N N . LEU A 1 83 ? -16.627 6.707 9.496 1.00 74.56 83 LEU A N 1
ATOM 629 C CA . LEU A 1 83 ? -15.277 6.213 9.782 1.00 74.56 83 LEU A CA 1
ATOM 630 C C . LEU A 1 83 ? -14.852 5.189 8.725 1.00 74.56 83 LEU A C 1
ATOM 632 O O . LEU A 1 83 ? -13.855 5.392 8.037 1.00 74.56 83 LEU A O 1
ATOM 636 N N . PHE A 1 84 ? -15.675 4.162 8.507 1.00 76.25 84 PHE A N 1
ATOM 637 C CA . PHE A 1 84 ? -15.447 3.145 7.477 1.00 76.25 84 PHE A CA 1
ATOM 638 C C . PHE A 1 84 ? -15.444 3.744 6.064 1.00 76.25 84 PHE A C 1
ATOM 640 O O . PHE A 1 84 ? -14.578 3.429 5.245 1.00 76.25 84 PHE A O 1
ATOM 647 N N . THR A 1 85 ? -16.365 4.668 5.779 1.00 82.94 85 THR A N 1
ATOM 648 C CA . THR A 1 85 ? -16.423 5.361 4.483 1.00 82.94 85 THR A CA 1
ATOM 649 C C . THR A 1 85 ? -15.158 6.181 4.205 1.00 82.94 85 THR A C 1
ATOM 651 O O . THR A 1 85 ? -14.682 6.197 3.071 1.00 82.94 85 THR A O 1
ATOM 654 N N . GLY A 1 86 ? -14.556 6.810 5.220 1.00 83.00 86 GLY A N 1
ATOM 655 C CA . GLY A 1 86 ? -13.285 7.529 5.086 1.00 83.00 86 GLY A CA 1
ATOM 656 C C . GLY A 1 86 ? -12.132 6.620 4.644 1.00 83.00 86 GLY A C 1
ATOM 657 O O . GLY A 1 86 ? -11.353 6.986 3.756 1.00 83.00 86 GLY A O 1
ATOM 658 N N . TYR A 1 87 ? -12.066 5.400 5.188 1.00 79.19 87 TYR A N 1
ATOM 659 C CA . TYR A 1 87 ? -11.085 4.394 4.769 1.00 79.19 87 TYR A CA 1
ATOM 660 C C . TYR A 1 87 ? -11.322 3.923 3.330 1.00 79.19 87 TYR A C 1
ATOM 662 O O . TYR A 1 87 ? -10.369 3.824 2.556 1.00 79.19 87 TYR A O 1
ATOM 670 N N . LEU A 1 88 ? -12.582 3.704 2.938 1.00 84.44 88 LEU A N 1
ATOM 671 C CA . LEU A 1 88 ? -12.953 3.334 1.566 1.00 84.44 88 LEU A CA 1
ATOM 672 C C . LEU A 1 88 ? -12.592 4.419 0.548 1.00 84.44 88 LEU A C 1
ATOM 674 O O . LEU A 1 88 ? -12.037 4.115 -0.507 1.00 84.44 88 LEU A O 1
ATOM 678 N N . ILE A 1 89 ? -12.837 5.690 0.872 1.00 89.06 89 ILE A N 1
ATOM 679 C CA . ILE A 1 89 ? -12.478 6.811 -0.005 1.00 89.06 89 ILE A CA 1
ATOM 680 C C . ILE A 1 89 ? -10.957 6.915 -0.144 1.00 89.06 89 ILE A C 1
ATOM 682 O O . ILE A 1 89 ? -10.451 7.042 -1.258 1.00 89.06 89 ILE A O 1
ATOM 686 N N . THR A 1 90 ? -10.220 6.804 0.964 1.00 88.00 90 THR A N 1
ATOM 687 C CA . THR A 1 90 ? -8.749 6.839 0.941 1.00 88.00 90 THR A CA 1
ATOM 688 C C . THR A 1 90 ? -8.189 5.687 0.110 1.00 88.00 90 THR A C 1
ATOM 690 O O . THR A 1 90 ? -7.281 5.891 -0.693 1.00 88.00 90 THR A O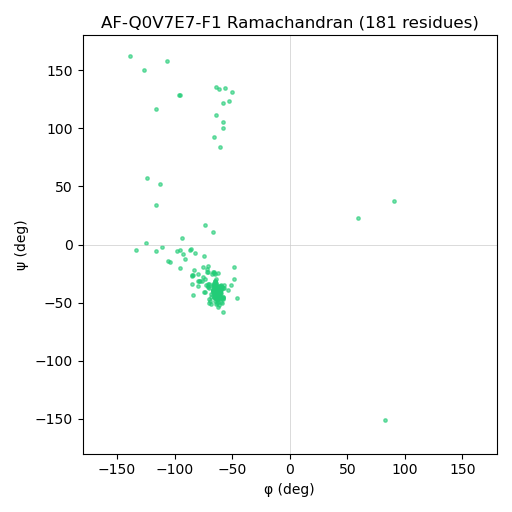 1
ATOM 693 N N . TYR A 1 91 ? -8.781 4.496 0.225 1.00 86.62 91 TYR A N 1
ATOM 694 C CA . TYR A 1 91 ? -8.420 3.340 -0.589 1.00 86.62 91 TYR A CA 1
ATOM 695 C C . TYR A 1 91 ? -8.607 3.609 -2.085 1.00 86.62 91 TYR A C 1
ATOM 697 O O . TYR A 1 91 ? -7.675 3.407 -2.864 1.00 86.62 91 TYR A O 1
ATOM 705 N N . CYS A 1 92 ? -9.767 4.136 -2.484 1.00 88.75 92 CYS A N 1
ATOM 706 C CA . CYS A 1 92 ? -10.039 4.502 -3.873 1.00 88.75 92 CYS A CA 1
ATOM 707 C C . CYS A 1 92 ? -9.060 5.564 -4.397 1.00 88.75 92 CYS A C 1
ATOM 709 O O . CYS A 1 92 ? -8.589 5.456 -5.529 1.00 88.75 92 CYS A O 1
ATOM 711 N N . ILE A 1 93 ? -8.706 6.559 -3.577 1.00 90.38 93 ILE A N 1
ATOM 712 C CA . ILE A 1 93 ? -7.721 7.588 -3.937 1.00 90.38 93 ILE A CA 1
ATOM 713 C C . ILE A 1 93 ? -6.334 6.962 -4.127 1.00 90.38 93 ILE A C 1
ATOM 715 O O . ILE A 1 93 ? -5.696 7.196 -5.154 1.00 90.38 93 ILE A O 1
ATOM 719 N N . CYS A 1 94 ? -5.869 6.134 -3.187 1.00 88.69 94 CYS A N 1
ATOM 720 C CA . CYS A 1 94 ? -4.575 5.455 -3.290 1.00 88.69 94 CYS A CA 1
ATOM 721 C C . CYS A 1 94 ? -4.509 4.526 -4.510 1.00 88.69 94 CYS A C 1
ATOM 723 O O . CYS A 1 94 ? -3.490 4.498 -5.202 1.00 88.69 94 CYS A O 1
ATOM 725 N N . LEU A 1 95 ? -5.597 3.811 -4.809 1.00 88.50 95 LEU A N 1
ATOM 726 C CA . LEU A 1 95 ? -5.712 2.954 -5.988 1.00 88.50 95 LEU A CA 1
ATOM 727 C C . LEU A 1 95 ? -5.691 3.772 -7.290 1.00 88.50 95 LEU A C 1
ATOM 729 O O . LEU A 1 95 ? -4.996 3.409 -8.241 1.00 88.50 95 LEU A O 1
ATOM 733 N N . GLY A 1 96 ? -6.392 4.908 -7.327 1.00 88.75 96 GLY A N 1
ATOM 734 C CA . GLY A 1 96 ? -6.361 5.847 -8.450 1.00 88.75 96 GLY A CA 1
ATOM 735 C C . GLY A 1 96 ? -4.958 6.406 -8.697 1.00 88.75 96 GLY A C 1
ATOM 736 O O . GLY A 1 96 ? -4.459 6.378 -9.818 1.00 88.75 96 GLY A O 1
ATOM 737 N N . ILE A 1 97 ? -4.267 6.830 -7.638 1.00 88.25 97 ILE A N 1
ATOM 738 C CA . ILE A 1 97 ? -2.867 7.269 -7.708 1.00 88.25 97 ILE A CA 1
ATOM 739 C C . ILE A 1 97 ? -1.993 6.132 -8.255 1.00 88.25 97 ILE A C 1
ATOM 741 O O . ILE A 1 97 ? -1.252 6.328 -9.217 1.00 88.25 97 ILE A O 1
ATOM 745 N N . PHE A 1 98 ? -2.102 4.925 -7.698 1.00 87.94 98 PHE A N 1
ATOM 746 C CA . PHE A 1 98 ? -1.304 3.777 -8.129 1.00 87.94 98 PHE A CA 1
ATOM 747 C C . PHE A 1 98 ? -1.494 3.443 -9.617 1.00 87.94 98 PHE A C 1
ATOM 749 O O . PHE A 1 98 ? -0.507 3.235 -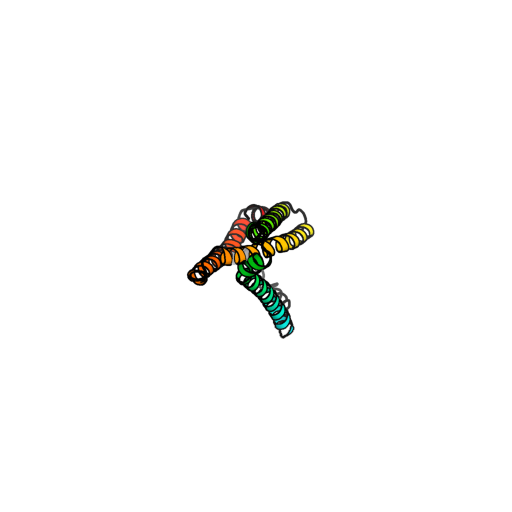10.325 1.00 87.94 98 PHE A O 1
ATOM 756 N N . THR A 1 99 ? -2.738 3.430 -10.099 1.00 86.50 99 THR A N 1
ATOM 757 C CA . THR A 1 99 ? -3.074 3.113 -11.498 1.00 86.50 99 THR A CA 1
ATOM 758 C C . THR A 1 99 ? -2.600 4.198 -12.463 1.00 86.50 99 THR A C 1
ATOM 760 O O . THR A 1 99 ? -1.949 3.883 -13.461 1.00 86.50 99 THR A O 1
ATOM 763 N N . ILE A 1 100 ? -2.818 5.477 -12.138 1.00 87.31 100 ILE A N 1
ATOM 764 C CA . ILE A 1 100 ? -2.357 6.611 -12.952 1.00 87.31 100 ILE A CA 1
ATOM 765 C C . ILE A 1 100 ? -0.829 6.605 -13.061 1.00 87.31 100 ILE A C 1
ATOM 767 O O . ILE A 1 100 ? -0.289 6.606 -14.167 1.00 87.31 100 ILE A O 1
ATOM 771 N N . PHE A 1 101 ? -0.109 6.534 -11.936 1.00 84.06 101 PHE A N 1
ATOM 772 C CA . PHE A 1 101 ? 1.356 6.514 -11.962 1.00 84.06 101 PHE A CA 1
ATOM 773 C C . PHE A 1 101 ? 1.914 5.255 -12.646 1.00 84.06 101 PHE A C 1
ATOM 775 O O . PHE A 1 101 ? 2.939 5.349 -13.320 1.00 84.06 101 PHE A O 1
ATOM 782 N N . SER A 1 102 ? 1.233 4.104 -12.564 1.00 83.69 102 SER A N 1
ATOM 783 C CA . SER A 1 102 ? 1.615 2.903 -13.324 1.00 83.69 102 SER A CA 1
ATOM 784 C C . SER A 1 102 ? 1.486 3.113 -14.837 1.00 83.69 102 SER A C 1
ATOM 786 O O . SER A 1 102 ? 2.405 2.778 -15.585 1.00 83.69 102 SER A O 1
ATOM 788 N N . ALA A 1 103 ? 0.394 3.732 -15.296 1.00 83.75 103 ALA A N 1
ATOM 789 C CA . ALA A 1 103 ? 0.212 4.068 -16.707 1.00 83.75 103 ALA A CA 1
ATOM 790 C C . ALA A 1 103 ? 1.278 5.068 -17.197 1.00 83.75 103 ALA A C 1
ATOM 792 O O . ALA A 1 103 ? 1.846 4.896 -18.279 1.00 83.75 103 ALA A O 1
ATOM 793 N N . LEU A 1 104 ? 1.624 6.064 -16.371 1.00 81.69 104 LEU A N 1
ATOM 794 C CA . LEU A 1 104 ? 2.691 7.027 -16.664 1.00 81.69 104 LEU A CA 1
ATOM 795 C C . LEU A 1 104 ? 4.076 6.357 -16.748 1.00 81.69 104 LEU A C 1
ATOM 797 O O . LEU A 1 104 ? 4.865 6.718 -17.623 1.00 81.69 104 LEU A O 1
ATOM 801 N N . CYS A 1 105 ? 4.361 5.340 -15.925 1.00 80.50 105 CYS A N 1
ATOM 802 C CA . CYS A 1 105 ? 5.581 4.530 -16.045 1.00 80.50 105 CYS A CA 1
ATOM 803 C C . CYS A 1 105 ? 5.697 3.840 -17.419 1.00 80.50 105 CYS A C 1
ATOM 805 O O . CYS A 1 105 ? 6.793 3.767 -17.971 1.00 80.50 105 CYS A O 1
ATOM 807 N N . GLY A 1 106 ? 4.588 3.377 -18.009 1.00 74.88 106 GLY A N 1
ATOM 808 C CA . GLY A 1 106 ? 4.576 2.772 -19.352 1.00 74.88 106 GLY A CA 1
ATOM 809 C C . GLY A 1 106 ? 4.791 3.771 -20.501 1.00 74.88 106 GLY A C 1
ATOM 810 O O . GLY A 1 106 ? 5.210 3.393 -21.604 1.00 74.88 106 GLY A O 1
ATOM 811 N N . ALA A 1 107 ? 4.534 5.057 -20.251 1.00 78.25 107 ALA A N 1
ATOM 812 C CA . ALA A 1 107 ? 4.759 6.158 -21.188 1.00 78.25 107 ALA A CA 1
ATOM 813 C C . ALA A 1 107 ? 6.110 6.875 -20.992 1.00 78.25 107 ALA A C 1
ATOM 815 O O . ALA A 1 107 ? 6.448 7.746 -21.794 1.00 78.25 107 ALA A O 1
ATOM 816 N N . ALA A 1 108 ? 6.883 6.519 -19.960 1.00 79.06 108 ALA A N 1
ATOM 817 C CA . ALA A 1 108 ? 8.151 7.169 -19.647 1.00 79.06 108 ALA A CA 1
ATOM 818 C C . ALA A 1 108 ? 9.165 7.014 -20.793 1.00 79.06 108 ALA A C 1
ATOM 820 O O . ALA A 1 108 ? 9.353 5.921 -21.326 1.00 79.06 108 ALA A O 1
ATOM 821 N N . GLN A 1 109 ? 9.833 8.110 -21.162 1.00 75.62 109 GLN A N 1
ATOM 822 C CA . GLN A 1 109 ? 10.835 8.115 -22.239 1.00 75.62 109 GLN A CA 1
ATOM 823 C C . GLN A 1 109 ? 12.275 8.168 -21.721 1.00 75.62 109 GLN A C 1
ATOM 825 O O . GLN A 1 109 ? 13.211 7.875 -22.461 1.00 75.62 109 GLN A O 1
ATOM 830 N N . THR A 1 110 ? 12.465 8.517 -20.446 1.00 84.56 110 THR A N 1
ATOM 831 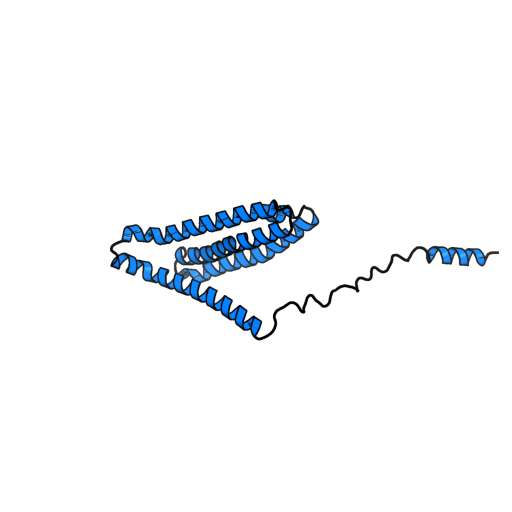C CA . THR A 1 110 ? 13.786 8.642 -19.823 1.00 84.56 110 THR A CA 1
ATOM 832 C C . THR A 1 110 ? 13.878 7.811 -18.544 1.00 84.56 110 THR A C 1
ATOM 834 O O . THR A 1 110 ? 12.892 7.629 -17.826 1.00 84.56 110 THR A O 1
ATOM 837 N N . MET A 1 111 ? 15.086 7.330 -18.230 1.00 80.44 111 MET A N 1
ATOM 838 C CA . MET A 1 111 ? 15.350 6.541 -17.019 1.00 80.44 111 MET A CA 1
ATOM 839 C C . MET A 1 111 ? 15.007 7.321 -15.738 1.00 80.44 111 MET A C 1
ATOM 841 O O . MET A 1 111 ? 14.426 6.769 -14.808 1.00 80.44 111 MET A O 1
ATOM 845 N N . ILE A 1 112 ? 15.310 8.625 -15.704 1.00 83.12 112 ILE A N 1
ATOM 846 C CA . ILE A 1 112 ? 15.030 9.484 -14.544 1.00 83.12 112 ILE A CA 1
ATOM 847 C C . ILE A 1 112 ? 13.522 9.618 -14.294 1.00 83.12 112 ILE A C 1
ATOM 849 O O . ILE A 1 112 ? 13.073 9.528 -13.152 1.00 83.12 112 ILE A O 1
ATOM 853 N N . GLN A 1 113 ? 12.733 9.764 -15.361 1.00 81.06 113 GLN A N 1
ATOM 854 C CA . GLN A 1 113 ? 11.280 9.883 -15.280 1.00 81.06 113 GLN A CA 1
ATOM 855 C C . GLN A 1 113 ? 10.647 8.582 -14.772 1.00 81.06 113 GLN A C 1
ATOM 857 O O . GLN A 1 113 ? 9.748 8.620 -13.934 1.00 81.06 113 GLN A O 1
ATOM 862 N N . LEU A 1 114 ? 11.166 7.431 -15.211 1.00 82.50 114 LEU A N 1
ATOM 863 C CA . LEU A 1 114 ? 10.728 6.126 -14.723 1.00 82.50 114 LEU A CA 1
ATOM 864 C C . LEU A 1 114 ? 10.997 5.958 -13.221 1.00 82.50 114 LEU A C 1
ATOM 866 O O . LEU A 1 114 ? 10.121 5.501 -12.491 1.00 82.50 114 LEU A O 1
ATOM 870 N N . ILE A 1 115 ? 12.183 6.355 -12.746 1.00 85.88 115 ILE A N 1
ATOM 871 C CA . ILE A 1 115 ? 12.526 6.289 -11.320 1.00 85.88 115 ILE A CA 1
ATOM 872 C C . ILE A 1 115 ? 11.581 7.184 -10.516 1.00 85.88 115 ILE A C 1
ATOM 874 O O . ILE A 1 115 ? 10.987 6.710 -9.551 1.00 85.88 115 ILE A O 1
ATOM 878 N N . MET A 1 116 ? 11.376 8.439 -10.925 1.00 86.69 116 MET A N 1
ATOM 879 C CA . MET A 1 116 ? 10.469 9.350 -10.216 1.00 86.69 116 MET A CA 1
ATOM 880 C C . MET A 1 116 ? 9.041 8.800 -10.129 1.00 86.69 116 MET A C 1
ATOM 882 O O . MET A 1 116 ? 8.464 8.768 -9.043 1.00 86.69 116 MET A O 1
ATOM 886 N N . PHE A 1 117 ? 8.492 8.281 -11.230 1.00 85.12 117 PHE A N 1
ATOM 887 C CA . PHE A 1 117 ? 7.164 7.667 -11.208 1.00 85.12 117 PHE A CA 1
ATOM 888 C C . PHE A 1 117 ? 7.104 6.402 -10.348 1.00 85.12 117 PHE A C 1
ATOM 890 O O . PHE A 1 117 ? 6.092 6.166 -9.694 1.00 85.12 117 PHE A O 1
ATOM 897 N N . ARG A 1 118 ? 8.192 5.627 -10.260 1.00 84.25 118 ARG A N 1
ATOM 898 C CA . ARG A 1 118 ? 8.299 4.459 -9.372 1.00 84.25 118 ARG A CA 1
ATOM 899 C C . ARG A 1 118 ? 8.219 4.849 -7.895 1.00 84.25 118 ARG A C 1
ATOM 901 O O . ARG A 1 118 ? 7.542 4.162 -7.131 1.00 84.25 118 ARG A O 1
ATOM 908 N N . TRP A 1 119 ? 8.876 5.942 -7.503 1.00 88.31 119 TRP A N 1
ATOM 909 C CA . TRP A 1 119 ? 8.783 6.482 -6.143 1.00 88.31 119 TRP A CA 1
ATOM 910 C C . TRP A 1 119 ? 7.354 6.935 -5.830 1.00 88.31 119 TRP A C 1
ATOM 912 O O . TRP A 1 119 ? 6.799 6.537 -4.806 1.00 88.31 119 TRP A O 1
ATOM 922 N N . CYS A 1 120 ? 6.717 7.675 -6.742 1.00 85.69 120 CYS A N 1
ATOM 923 C CA . CYS A 1 120 ? 5.324 8.106 -6.586 1.00 85.69 120 CYS A CA 1
ATOM 924 C C . CYS A 1 120 ? 4.344 6.923 -6.522 1.00 85.69 120 CYS A C 1
ATOM 926 O O . CYS A 1 120 ? 3.461 6.885 -5.666 1.00 85.69 120 CYS A O 1
ATOM 928 N N . GLN A 1 121 ? 4.529 5.918 -7.379 1.00 83.19 121 GLN A N 1
ATOM 929 C CA . GLN A 1 121 ? 3.722 4.700 -7.376 1.00 83.19 121 GLN A CA 1
ATOM 930 C C . GLN A 1 121 ? 3.902 3.904 -6.074 1.00 83.19 121 GLN A C 1
ATOM 932 O O . GLN A 1 121 ? 2.942 3.305 -5.593 1.00 83.19 121 GLN A O 1
ATOM 937 N N . GLY A 1 122 ? 5.100 3.918 -5.479 1.00 83.81 122 GLY A N 1
ATOM 938 C CA . GLY A 1 122 ? 5.380 3.276 -4.192 1.00 83.81 122 GLY A CA 1
ATOM 939 C C . GLY A 1 122 ? 4.517 3.817 -3.050 1.00 83.81 122 GLY A C 1
ATOM 940 O O . GLY A 1 122 ? 4.020 3.032 -2.245 1.00 83.81 122 GLY A O 1
ATOM 941 N N . VAL A 1 123 ? 4.256 5.128 -3.028 1.00 86.06 123 VAL A N 1
ATOM 942 C CA . VAL A 1 123 ? 3.371 5.760 -2.034 1.00 86.06 123 VAL A CA 1
ATOM 943 C C . VAL A 1 123 ? 1.933 5.249 -2.176 1.00 86.06 123 VAL A C 1
ATOM 945 O O . VAL A 1 123 ? 1.320 4.843 -1.190 1.00 86.06 123 VAL A O 1
ATOM 948 N N . GLY A 1 124 ? 1.410 5.195 -3.407 1.00 83.06 124 GLY A N 1
ATOM 949 C CA . GLY A 1 124 ? 0.069 4.662 -3.677 1.00 83.06 124 GLY A CA 1
ATOM 950 C C . GLY A 1 124 ? -0.048 3.166 -3.371 1.00 83.06 124 GLY A C 1
ATOM 951 O O . GLY A 1 124 ? -0.988 2.739 -2.706 1.00 83.06 124 GLY A O 1
ATOM 952 N N . GLY A 1 125 ? 0.940 2.371 -3.792 1.00 83.50 125 GLY A N 1
ATOM 953 C CA . GLY A 1 125 ? 0.961 0.921 -3.579 1.00 83.50 125 GLY A CA 1
ATOM 954 C C . GLY A 1 125 ? 1.088 0.526 -2.105 1.00 83.50 125 GLY A C 1
ATOM 955 O O . GLY A 1 125 ? 0.413 -0.403 -1.665 1.00 83.50 125 GLY A O 1
ATOM 956 N N . GLY A 1 126 ? 1.895 1.256 -1.328 1.00 83.00 126 GLY A N 1
ATOM 957 C CA . GLY A 1 126 ? 2.012 1.051 0.118 1.00 83.00 126 GLY A CA 1
ATOM 958 C C . GLY A 1 126 ? 0.701 1.336 0.856 1.00 83.00 126 GLY A C 1
ATOM 959 O O . GLY A 1 126 ? 0.285 0.537 1.694 1.00 83.00 126 GLY A O 1
ATOM 960 N N . GLY A 1 127 ? 0.012 2.423 0.487 1.00 82.25 127 GLY A N 1
ATOM 961 C CA . GLY A 1 127 ? -1.302 2.767 1.039 1.00 82.25 127 GLY A CA 1
ATOM 962 C C . GLY A 1 127 ? -2.375 1.725 0.712 1.00 82.25 127 GLY A C 1
ATOM 963 O O . GLY A 1 127 ? -3.093 1.285 1.606 1.00 82.25 127 GLY A O 1
ATOM 964 N N . VAL A 1 128 ? -2.436 1.262 -0.542 1.00 86.00 128 VAL A N 1
ATOM 965 C CA . VAL A 1 128 ? -3.342 0.177 -0.967 1.00 86.00 128 VAL A CA 1
ATOM 966 C C . VAL A 1 128 ? -3.078 -1.095 -0.160 1.00 86.00 128 VAL A C 1
ATOM 968 O O . VAL A 1 128 ? -4.019 -1.689 0.356 1.00 86.00 128 VAL A O 1
ATOM 971 N N . PHE A 1 129 ? -1.814 -1.498 -0.002 1.00 84.25 129 PHE A N 1
ATOM 972 C CA . PHE A 1 129 ? -1.466 -2.708 0.743 1.00 84.25 129 PHE A CA 1
ATOM 973 C C . PHE A 1 129 ? -1.890 -2.639 2.218 1.00 84.25 129 PHE A C 1
ATOM 975 O O . PHE A 1 129 ? -2.496 -3.583 2.727 1.00 84.25 129 PHE A O 1
ATOM 982 N N . ALA A 1 130 ? -1.619 -1.517 2.890 1.00 82.12 130 ALA A N 1
ATOM 983 C CA . ALA A 1 130 ? -2.017 -1.316 4.281 1.00 82.12 130 ALA A CA 1
ATOM 984 C C . ALA A 1 130 ? -3.548 -1.319 4.439 1.00 82.12 130 ALA A C 1
ATOM 986 O O . ALA A 1 130 ? -4.082 -2.051 5.270 1.00 82.12 130 ALA A O 1
ATOM 987 N N . LEU A 1 131 ? -4.267 -0.568 3.598 1.00 81.56 131 LEU A N 1
ATOM 988 C CA . LEU A 1 131 ? -5.725 -0.442 3.678 1.00 81.56 131 LEU A CA 1
ATOM 989 C C . LEU A 1 131 ? -6.462 -1.750 3.361 1.00 81.56 131 LEU A C 1
ATOM 991 O O . LEU A 1 131 ? -7.466 -2.037 4.006 1.00 81.56 131 LEU A O 1
ATOM 995 N N . VAL A 1 132 ? -5.960 -2.576 2.431 1.00 82.06 132 VAL A N 1
ATOM 996 C CA . VAL A 1 132 ? -6.546 -3.904 2.156 1.00 82.06 132 VAL A CA 1
ATOM 997 C C . VAL A 1 132 ? -6.475 -4.792 3.391 1.00 82.06 132 VAL A C 1
ATOM 999 O O . VAL A 1 132 ? -7.468 -5.429 3.739 1.00 82.06 132 VAL A O 1
ATOM 1002 N N . GLN A 1 133 ? -5.329 -4.824 4.078 1.00 75.38 133 GLN A N 1
ATOM 1003 C CA . GLN A 1 133 ? -5.203 -5.628 5.294 1.00 75.38 133 GLN A CA 1
ATOM 1004 C C . GLN A 1 133 ? -6.138 -5.138 6.408 1.00 75.38 133 GLN A C 1
ATOM 1006 O O . GLN A 1 133 ? -6.715 -5.963 7.114 1.00 75.38 133 GLN A O 1
ATOM 1011 N N . LEU A 1 134 ? -6.347 -3.822 6.522 1.00 77.12 134 LEU A N 1
ATOM 1012 C CA . LEU A 1 134 ? -7.273 -3.235 7.495 1.00 77.12 134 LEU A CA 1
ATOM 1013 C C . LEU A 1 134 ? -8.740 -3.540 7.179 1.00 77.12 134 LEU A C 1
ATOM 1015 O O . LEU A 1 134 ? -9.456 -4.034 8.047 1.00 77.12 134 LEU A O 1
ATOM 1019 N N . MET A 1 135 ? -9.183 -3.339 5.935 1.00 78.12 135 MET A N 1
ATOM 1020 C CA . MET A 1 135 ? -10.568 -3.634 5.544 1.00 78.12 135 MET A CA 1
ATOM 1021 C C . MET A 1 135 ? -10.940 -5.092 5.786 1.00 78.12 135 MET A C 1
ATOM 1023 O O . MET A 1 135 ? -12.057 -5.388 6.206 1.00 78.12 135 MET A O 1
ATOM 1027 N N . PHE A 1 136 ? -10.007 -6.018 5.560 1.00 73.50 136 PHE A N 1
ATOM 1028 C CA . PHE A 1 136 ? -10.254 -7.430 5.833 1.00 73.50 136 PHE A CA 1
ATOM 1029 C C . PHE A 1 136 ? -10.462 -7.725 7.326 1.00 73.50 136 PHE A C 1
ATOM 1031 O O . PHE A 1 136 ? -11.265 -8.601 7.648 1.00 73.50 136 PHE A O 1
ATOM 1038 N N . LEU A 1 137 ? -9.791 -7.007 8.237 1.00 72.38 137 LEU A N 1
ATOM 1039 C CA . LEU A 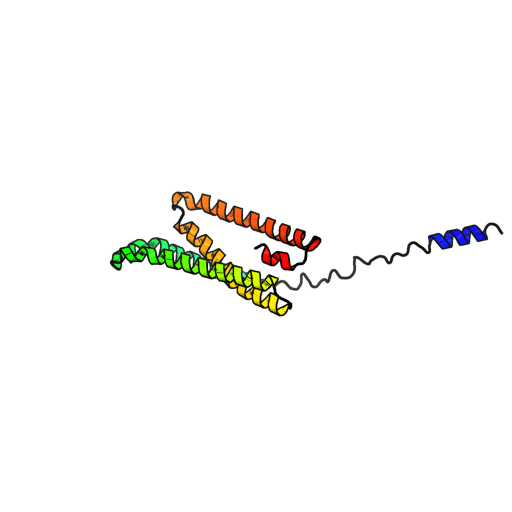1 137 ? -9.990 -7.163 9.687 1.00 72.38 137 LEU A CA 1
ATOM 1040 C C . LEU A 1 137 ? -11.384 -6.712 10.136 1.00 72.38 137 LEU A C 1
ATOM 1042 O O . LEU A 1 137 ? -11.948 -7.288 11.065 1.00 72.38 137 LEU A O 1
ATOM 1046 N N . GLU A 1 138 ? -11.925 -5.690 9.479 1.00 72.19 138 GLU A N 1
ATOM 1047 C CA . GLU A 1 138 ? -13.221 -5.097 9.807 1.00 72.19 138 GLU A CA 1
ATOM 1048 C C . GLU A 1 138 ? -14.393 -5.833 9.149 1.00 72.19 138 GLU A C 1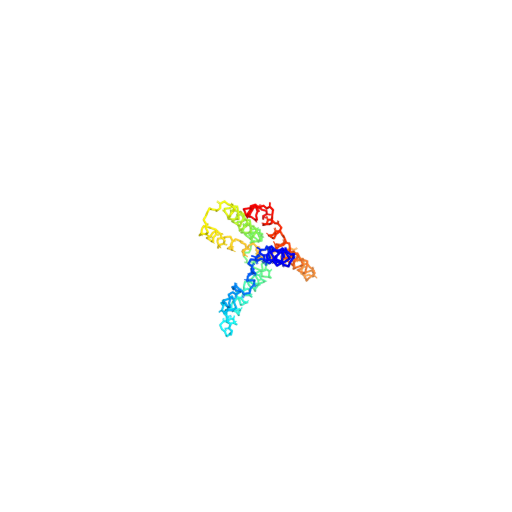
ATOM 1050 O O . GLU A 1 138 ? -15.461 -5.966 9.748 1.00 72.19 138 GLU A O 1
ATOM 1055 N N . LEU A 1 139 ? -14.191 -6.356 7.936 1.00 73.38 139 LEU A N 1
ATOM 1056 C CA . LEU A 1 139 ? -15.220 -7.068 7.177 1.00 73.38 139 LEU A CA 1
ATOM 1057 C C . LEU A 1 139 ? -15.428 -8.510 7.669 1.00 73.38 139 LEU A C 1
ATOM 1059 O O . LEU A 1 139 ? -16.530 -9.054 7.570 1.00 73.38 139 LEU A O 1
ATOM 1063 N N . VAL A 1 140 ? -14.376 -9.158 8.178 1.00 72.75 140 VAL A N 1
ATOM 1064 C CA . VAL A 1 140 ? -14.419 -10.574 8.559 1.00 72.75 140 VAL A CA 1
ATOM 1065 C C . VAL A 1 140 ? -14.728 -10.729 10.057 1.00 72.75 140 VAL A C 1
ATOM 1067 O O . VAL A 1 140 ? -14.015 -10.188 10.902 1.00 72.75 140 VAL A O 1
ATOM 1070 N N . PRO A 1 141 ? -15.729 -11.548 10.442 1.00 72.19 141 PRO A N 1
ATOM 1071 C CA . PRO A 1 141 ? -16.043 -11.800 11.845 1.00 72.19 141 PRO A CA 1
ATOM 1072 C C . PRO A 1 141 ? -14.833 -12.333 12.626 1.00 72.19 141 PRO A C 1
ATOM 1074 O O . PRO A 1 141 ? -14.187 -13.295 12.192 1.00 72.19 141 PRO A O 1
ATOM 1077 N N . ARG A 1 142 ? -14.595 -11.790 13.833 1.00 62.75 142 ARG A N 1
ATOM 1078 C CA . ARG A 1 142 ? -13.412 -12.071 14.679 1.00 62.75 142 ARG A CA 1
ATOM 1079 C C . ARG A 1 142 ? -13.082 -13.558 14.865 1.00 62.75 142 ARG A C 1
ATOM 1081 O O . ARG A 1 142 ? -11.918 -13.925 14.969 1.00 62.75 142 ARG A O 1
ATOM 1088 N N . ARG A 1 143 ? -14.093 -14.435 14.833 1.00 75.81 143 ARG A N 1
ATOM 1089 C CA . ARG A 1 143 ? -13.939 -15.893 14.988 1.00 75.81 143 ARG A CA 1
ATOM 1090 C C . ARG A 1 143 ? -13.298 -16.598 13.781 1.00 75.81 143 ARG A C 1
ATOM 1092 O O . ARG A 1 143 ? -12.767 -17.689 13.947 1.00 75.81 143 ARG A O 1
ATOM 1099 N N . LYS A 1 144 ? -13.369 -16.027 12.573 1.00 81.19 144 LYS A N 1
ATOM 1100 C CA . LYS A 1 144 ? -12.817 -16.628 11.338 1.00 81.19 144 LYS A CA 1
ATOM 1101 C C . LYS A 1 144 ? -11.608 -15.871 10.781 1.00 81.19 144 LYS A C 1
ATOM 1103 O O . LYS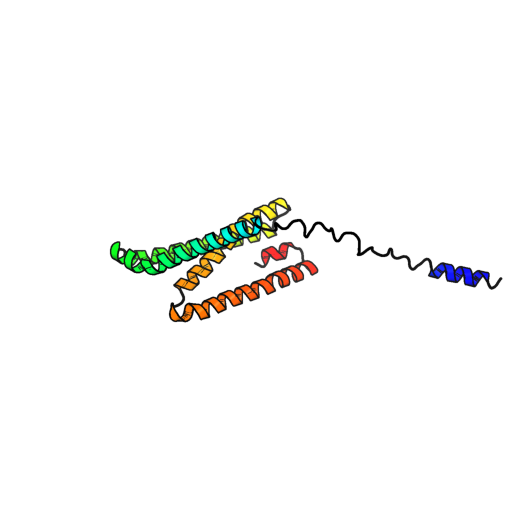 A 1 144 ? -11.016 -16.335 9.811 1.00 81.19 144 LYS A O 1
ATOM 1108 N N . LEU A 1 145 ? -11.212 -14.767 11.418 1.00 73.25 145 LEU A N 1
ATOM 1109 C CA . LEU A 1 145 ? -10.072 -13.937 11.021 1.00 73.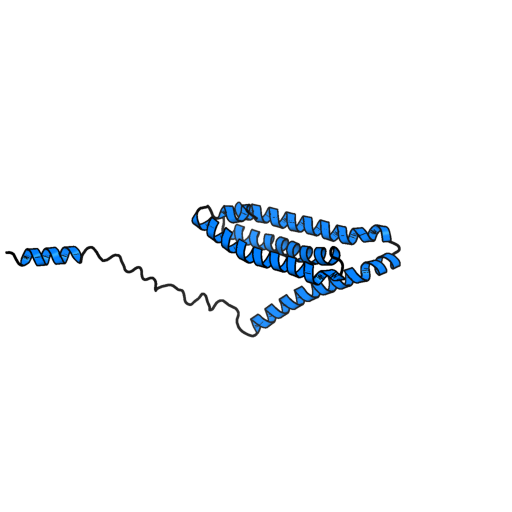25 145 LEU A CA 1
ATOM 1110 C C . LEU A 1 145 ? -8.796 -14.724 10.676 1.00 73.25 145 LEU A C 1
ATOM 1112 O O . LEU A 1 145 ? -8.248 -14.463 9.609 1.00 73.25 145 LEU A O 1
ATOM 1116 N N . PRO A 1 146 ? -8.346 -15.724 11.463 1.00 76.25 146 PRO A N 1
ATOM 1117 C CA . PRO A 1 146 ? -7.101 -16.433 11.153 1.00 76.25 146 PRO A CA 1
ATOM 1118 C C . PRO A 1 146 ? -7.156 -17.200 9.825 1.00 76.25 146 PRO A C 1
ATOM 1120 O O . PRO A 1 146 ? -6.182 -17.222 9.078 1.00 76.25 146 PRO A O 1
ATOM 1123 N N . ALA A 1 147 ? -8.308 -17.800 9.511 1.00 82.56 147 ALA A N 1
ATOM 1124 C CA . ALA A 1 147 ? -8.496 -18.580 8.290 1.00 82.56 147 ALA A CA 1
ATOM 1125 C C . ALA A 1 147 ? -8.657 -17.695 7.045 1.00 82.56 147 ALA A C 1
ATOM 1127 O O . ALA A 1 147 ? -8.265 -18.093 5.957 1.00 82.56 147 ALA A O 1
ATOM 1128 N N . TYR A 1 148 ? -9.227 -16.496 7.186 1.00 78.44 148 TYR A N 1
ATOM 1129 C CA . TYR A 1 148 ? -9.320 -15.544 6.073 1.00 78.44 148 TYR A CA 1
ATOM 1130 C C . TYR A 1 148 ? -8.002 -14.804 5.846 1.00 78.44 148 TYR A C 1
ATOM 1132 O O . TYR A 1 148 ? -7.618 -14.576 4.702 1.00 78.44 148 TYR A O 1
ATOM 1140 N N . MET A 1 149 ? -7.261 -14.493 6.910 1.00 78.50 149 MET A N 1
ATOM 1141 C CA . MET A 1 149 ? -5.943 -13.875 6.777 1.00 78.50 149 MET A CA 1
ATOM 1142 C C . MET A 1 149 ? -4.931 -14.808 6.116 1.00 78.50 149 MET A C 1
ATOM 1144 O O . MET A 1 149 ? -4.138 -14.351 5.297 1.00 78.50 149 MET A O 1
ATOM 1148 N N . SER A 1 150 ? -5.010 -16.121 6.357 1.00 80.94 150 SER A N 1
ATOM 1149 C CA . SER A 1 150 ? -4.181 -17.078 5.618 1.00 80.94 150 SER A CA 1
ATOM 1150 C C . SER A 1 150 ? -4.530 -17.132 4.124 1.00 80.94 150 SER A C 1
ATOM 1152 O O . SER A 1 150 ? -3.619 -17.253 3.303 1.00 80.94 150 SER A O 1
ATOM 1154 N N . MET A 1 151 ? -5.804 -16.956 3.741 1.00 84.00 151 MET A N 1
ATOM 1155 C CA . MET A 1 151 ? -6.193 -16.825 2.328 1.00 84.00 151 MET A CA 1
ATOM 1156 C C . MET A 1 151 ? -5.571 -15.576 1.690 1.00 84.00 151 MET A C 1
ATOM 1158 O O . MET A 1 151 ? -4.987 -15.672 0.611 1.00 84.00 151 MET A O 1
ATOM 1162 N N . VAL A 1 152 ? -5.610 -14.425 2.368 1.00 83.00 152 VAL A N 1
ATOM 1163 C CA . VAL A 1 152 ? -4.983 -13.182 1.879 1.00 83.00 152 VAL A CA 1
ATOM 1164 C C . VAL A 1 152 ? -3.468 -13.354 1.709 1.00 83.00 152 VAL A C 1
ATOM 1166 O O . VAL A 1 152 ? -2.919 -13.012 0.661 1.00 83.00 152 VAL A O 1
ATOM 1169 N N . THR A 1 153 ? -2.780 -13.955 2.686 1.00 84.12 153 THR A N 1
ATOM 1170 C CA . THR A 1 153 ? -1.336 -14.231 2.582 1.00 84.12 153 THR A CA 1
ATOM 1171 C C . THR A 1 153 ? -1.016 -15.227 1.463 1.00 84.12 153 THR A C 1
ATOM 1173 O O . THR A 1 153 ? 0.000 -15.081 0.784 1.00 84.12 153 THR A O 1
ATOM 1176 N N . SER A 1 154 ? -1.888 -16.208 1.212 1.00 87.06 154 SER A N 1
ATOM 1177 C CA . SER A 1 154 ? -1.706 -17.153 0.103 1.00 87.06 154 SER A CA 1
ATOM 1178 C C . SER A 1 154 ? -1.828 -16.478 -1.269 1.00 87.06 154 SER A C 1
ATOM 1180 O O . SER A 1 154 ? -1.011 -16.737 -2.152 1.00 87.06 154 SER A O 1
ATOM 1182 N N . ALA A 1 155 ? -2.768 -15.541 -1.433 1.00 87.88 155 ALA A N 1
ATOM 1183 C CA . ALA A 1 155 ? -2.884 -14.743 -2.651 1.00 87.88 155 ALA A CA 1
ATOM 1184 C C . ALA A 1 155 ? -1.637 -13.871 -2.874 1.00 87.88 155 ALA A C 1
ATOM 1186 O O . ALA A 1 155 ? -1.140 -13.770 -3.996 1.00 87.88 155 ALA A O 1
ATOM 1187 N N . LEU A 1 156 ? -1.079 -13.302 -1.799 1.00 86.06 156 LEU A N 1
ATOM 1188 C CA . LEU A 1 156 ? 0.174 -12.552 -1.859 1.00 86.06 156 LEU A CA 1
ATOM 1189 C C . LEU A 1 156 ? 1.351 -13.435 -2.295 1.00 86.06 156 LEU A C 1
ATOM 1191 O O . LEU A 1 156 ? 2.118 -13.040 -3.171 1.00 86.06 156 LEU A O 1
ATOM 1195 N N . ALA A 1 157 ? 1.466 -14.646 -1.746 1.00 88.12 157 ALA A N 1
ATOM 1196 C CA . ALA A 1 157 ? 2.488 -15.606 -2.157 1.00 88.12 157 ALA A CA 1
ATOM 1197 C C . ALA A 1 157 ? 2.366 -15.980 -3.645 1.00 88.12 157 ALA A C 1
ATOM 1199 O O . ALA A 1 157 ? 3.369 -15.983 -4.357 1.00 88.12 157 ALA A O 1
ATOM 1200 N N . LEU A 1 158 ? 1.149 -16.214 -4.147 1.00 91.69 158 LEU A N 1
ATOM 1201 C CA . LEU A 1 158 ? 0.916 -16.466 -5.574 1.00 91.69 158 LEU A CA 1
ATOM 1202 C C . LEU A 1 158 ? 1.309 -15.261 -6.436 1.00 91.69 158 LEU A C 1
ATOM 1204 O O . LEU A 1 158 ? 1.959 -15.423 -7.469 1.00 91.69 158 LEU A O 1
ATOM 1208 N N . SER A 1 159 ? 0.985 -14.045 -5.994 1.00 86.69 159 SER A N 1
ATOM 1209 C CA . SER A 1 159 ? 1.374 -12.822 -6.698 1.00 86.69 159 SER A CA 1
ATOM 1210 C C . SER A 1 159 ? 2.895 -12.669 -6.809 1.00 86.69 159 SER A C 1
ATOM 1212 O O . SER A 1 159 ? 3.376 -12.180 -7.833 1.00 86.69 159 SER A O 1
ATOM 1214 N N . LEU A 1 160 ? 3.657 -13.090 -5.792 1.00 87.94 160 LEU A N 1
ATOM 1215 C CA . LEU A 1 160 ? 5.125 -13.063 -5.819 1.00 87.94 160 LEU A CA 1
ATOM 1216 C C . LEU A 1 160 ? 5.721 -14.036 -6.842 1.00 87.94 160 LEU A C 1
ATOM 1218 O O . LEU A 1 160 ? 6.830 -13.800 -7.308 1.00 87.94 160 LEU A O 1
ATOM 1222 N N . VAL A 1 161 ? 4.996 -15.091 -7.219 1.00 90.31 161 VAL A N 1
ATOM 1223 C CA . VAL A 1 161 ? 5.404 -16.025 -8.281 1.00 90.31 161 VAL A CA 1
ATOM 1224 C C . VAL A 1 161 ? 5.001 -15.491 -9.656 1.00 90.31 161 VAL A C 1
ATOM 1226 O O . VAL A 1 161 ? 5.798 -15.505 -10.593 1.00 90.31 161 VAL A O 1
ATOM 1229 N N . ILE A 1 162 ? 3.777 -14.970 -9.774 1.00 87.50 162 ILE A N 1
ATOM 1230 C CA . ILE A 1 162 ? 3.233 -14.458 -11.039 1.00 87.50 162 ILE A CA 1
ATOM 1231 C C . ILE A 1 162 ? 3.995 -13.207 -11.510 1.00 87.50 162 ILE A C 1
ATOM 1233 O O . ILE A 1 162 ? 4.219 -13.045 -12.707 1.00 87.50 162 ILE A O 1
ATOM 1237 N N . GLY A 1 163 ? 4.439 -12.340 -10.594 1.00 83.25 163 GLY A N 1
ATOM 1238 C CA . GLY A 1 163 ? 5.154 -11.102 -10.928 1.00 83.25 163 GLY A CA 1
ATOM 1239 C C . GLY A 1 163 ? 6.440 -11.323 -11.743 1.00 83.25 163 GLY A C 1
ATOM 1240 O O . GLY A 1 163 ? 6.541 -10.796 -12.854 1.00 83.25 163 GLY A O 1
ATOM 1241 N N . PRO A 1 164 ? 7.414 -12.104 -11.241 1.00 85.62 164 PRO A N 1
ATOM 1242 C CA . PRO A 1 164 ? 8.616 -12.475 -11.987 1.00 85.62 164 PRO A CA 1
ATOM 1243 C C . PRO A 1 164 ? 8.311 -13.273 -13.257 1.00 85.62 164 PRO A C 1
ATOM 1245 O O . PRO A 1 164 ? 8.972 -13.062 -14.270 1.00 85.62 164 PRO A O 1
ATOM 1248 N N . LEU A 1 165 ? 7.295 -14.143 -13.230 1.00 84.00 165 LEU A N 1
ATOM 1249 C CA . LEU A 1 165 ? 6.900 -14.953 -14.383 1.00 84.00 165 LEU A CA 1
ATOM 1250 C C . LEU A 1 165 ? 6.417 -14.080 -15.554 1.00 84.00 165 LEU A C 1
ATOM 1252 O O . LEU A 1 165 ? 6.915 -14.209 -16.671 1.00 84.00 165 LEU A O 1
ATOM 1256 N N . LEU A 1 166 ? 5.495 -13.146 -15.295 1.00 81.19 166 LEU A N 1
ATOM 1257 C CA . LEU A 1 166 ? 5.024 -12.184 -16.295 1.00 81.19 166 LEU A CA 1
ATOM 1258 C C . LEU A 1 166 ? 6.137 -11.216 -16.711 1.00 81.19 166 LEU A C 1
ATOM 1260 O O . LEU A 1 166 ? 6.281 -10.912 -17.894 1.00 81.19 166 LEU A O 1
ATOM 1264 N N . GLY A 1 167 ? 6.956 -10.761 -15.759 1.00 78.69 167 GLY A N 1
ATOM 1265 C CA . GLY A 1 167 ? 8.086 -9.874 -16.035 1.00 78.69 167 GLY A CA 1
ATOM 1266 C C . GLY A 1 167 ? 9.117 -10.503 -16.974 1.00 78.69 167 GLY A C 1
ATOM 1267 O O . GLY A 1 167 ? 9.548 -9.848 -17.924 1.00 78.69 167 GLY A O 1
ATOM 1268 N N . GLY A 1 168 ? 9.465 -11.772 -16.745 1.00 78.19 168 GLY A N 1
ATOM 1269 C CA . GLY A 1 168 ? 10.412 -12.531 -17.563 1.00 78.19 168 GLY A CA 1
ATOM 1270 C C . GLY A 1 168 ? 9.837 -12.941 -18.920 1.00 78.19 168 GLY A C 1
ATOM 1271 O O . GLY A 1 168 ? 10.515 -12.816 -19.935 1.00 78.19 168 GLY A O 1
ATOM 1272 N N . GLY A 1 169 ? 8.567 -13.359 -18.969 1.00 77.12 169 GLY A N 1
ATOM 1273 C CA . GLY A 1 169 ? 7.908 -13.743 -20.222 1.00 77.12 169 GLY A CA 1
ATOM 1274 C C . GLY A 1 169 ? 7.722 -12.574 -21.195 1.00 77.12 169 GLY A C 1
ATOM 1275 O O . GLY A 1 169 ? 7.958 -12.714 -22.393 1.00 77.12 169 GLY A O 1
ATOM 1276 N N . ILE A 1 170 ? 7.354 -11.391 -20.690 1.00 72.94 170 ILE A N 1
ATOM 1277 C CA . ILE A 1 170 ? 7.126 -10.206 -21.533 1.00 72.94 170 ILE A CA 1
ATOM 1278 C C . ILE A 1 170 ? 8.445 -9.654 -22.087 1.00 72.94 170 ILE A C 1
ATOM 1280 O O . ILE A 1 170 ? 8.473 -9.187 -23.222 1.00 72.94 170 ILE A O 1
ATOM 1284 N N . THR A 1 171 ? 9.550 -9.732 -21.337 1.00 69.31 171 THR A N 1
ATOM 1285 C CA . THR A 1 171 ? 10.856 -9.228 -21.805 1.00 69.31 171 THR A CA 1
ATOM 1286 C C . THR A 1 171 ? 11.474 -10.070 -22.919 1.00 69.31 171 THR A C 1
ATOM 1288 O O . THR A 1 171 ? 12.272 -9.542 -23.688 1.00 69.31 171 THR A O 1
ATOM 1291 N N . GLN A 1 172 ? 11.106 -11.348 -23.041 1.00 66.25 172 GLN A N 1
ATOM 1292 C CA . GLN A 1 172 ? 11.647 -12.235 -24.077 1.00 66.25 172 GLN A CA 1
ATOM 1293 C C . GLN A 1 172 ? 10.997 -12.037 -25.456 1.00 66.25 172 GLN A C 1
ATOM 1295 O O . GLN A 1 172 ? 11.640 -12.310 -26.468 1.00 66.25 172 GLN A O 1
ATOM 1300 N N . HIS A 1 173 ? 9.756 -11.533 -25.521 1.00 57.91 173 HIS A N 1
ATOM 1301 C CA . HIS A 1 173 ? 9.001 -11.436 -26.781 1.00 57.91 173 HIS A CA 1
ATOM 1302 C C . HIS A 1 173 ? 8.300 -10.082 -27.033 1.00 57.91 173 HIS A C 1
ATOM 1304 O O . HIS A 1 173 ? 7.757 -9.887 -28.120 1.00 57.91 173 HIS A O 1
ATOM 1310 N N . GLY A 1 174 ? 8.318 -9.125 -26.091 1.00 61.41 174 GLY A N 1
ATOM 1311 C CA . GLY A 1 174 ? 7.636 -7.827 -26.206 1.00 61.41 174 GLY A CA 1
ATOM 1312 C C . GLY A 1 174 ? 8.448 -6.630 -25.688 1.00 61.41 174 GLY A C 1
ATOM 1313 O O . GLY A 1 174 ? 9.416 -6.765 -24.944 1.00 61.41 174 GLY A O 1
ATOM 1314 N N . SER A 1 175 ? 8.060 -5.409 -26.081 1.00 65.31 175 SER A N 1
ATOM 1315 C CA . SER A 1 175 ? 8.675 -4.183 -25.551 1.00 65.31 175 SER A CA 1
ATOM 1316 C C . SER A 1 175 ? 8.408 -4.047 -24.045 1.00 65.31 175 SER A C 1
ATOM 1318 O O . SER A 1 175 ? 7.265 -4.172 -23.607 1.00 65.31 175 SER A O 1
ATOM 1320 N N . TRP A 1 176 ? 9.437 -3.693 -23.266 1.00 69.31 176 TRP A N 1
ATOM 1321 C CA . TRP A 1 176 ? 9.418 -3.498 -21.800 1.00 69.31 176 TRP A CA 1
ATOM 1322 C C . TRP A 1 176 ? 8.262 -2.628 -21.258 1.00 69.31 176 TRP A C 1
ATOM 1324 O O . TRP A 1 176 ? 7.908 -2.713 -20.085 1.00 69.31 176 TRP A O 1
ATOM 1334 N N . ARG A 1 177 ? 7.639 -1.816 -22.118 1.00 66.44 177 ARG A N 1
ATOM 1335 C CA . ARG A 1 177 ? 6.488 -0.952 -21.820 1.00 66.44 177 ARG A CA 1
ATOM 1336 C C . ARG A 1 177 ? 5.224 -1.732 -21.438 1.00 66.44 177 ARG A C 1
ATOM 1338 O O . ARG A 1 177 ? 4.438 -1.249 -20.627 1.00 66.44 177 ARG A O 1
ATOM 1345 N N . TRP A 1 178 ? 5.048 -2.950 -21.955 1.00 67.94 178 TRP A N 1
ATOM 1346 C CA . TRP A 1 178 ? 3.880 -3.792 -21.658 1.00 67.94 178 TRP A CA 1
ATOM 1347 C C . TRP A 1 178 ? 3.803 -4.227 -20.188 1.00 67.94 178 TRP A C 1
ATOM 1349 O O . TRP A 1 178 ? 2.710 -4.409 -19.660 1.00 67.94 178 TRP A O 1
ATOM 1359 N N . ILE A 1 179 ? 4.941 -4.285 -19.487 1.00 67.69 179 ILE A N 1
ATOM 1360 C CA . ILE A 1 179 ? 5.015 -4.633 -18.055 1.00 67.69 179 ILE A CA 1
ATOM 1361 C C . ILE A 1 179 ? 4.265 -3.615 -17.174 1.00 67.69 179 ILE A C 1
ATOM 1363 O O . ILE A 1 179 ? 3.832 -3.943 -16.066 1.00 67.69 179 ILE A O 1
ATOM 1367 N N . PHE A 1 180 ? 4.108 -2.378 -17.653 1.00 64.06 180 PHE A N 1
ATOM 1368 C CA . PHE A 1 180 ? 3.452 -1.298 -16.914 1.00 64.06 180 PHE A CA 1
ATOM 1369 C C . PHE A 1 180 ? 1.966 -1.127 -17.251 1.00 64.06 180 PHE A C 1
ATOM 1371 O O . PHE A 1 180 ? 1.237 -0.579 -16.430 1.00 64.06 180 PHE A O 1
ATOM 1378 N N . ILE A 1 181 ? 1.520 -1.632 -18.407 1.00 62.69 181 ILE A N 1
ATOM 1379 C CA . ILE A 1 181 ? 0.112 -1.609 -18.845 1.00 62.69 181 ILE A CA 1
ATOM 1380 C C . ILE A 1 181 ? -0.692 -2.788 -18.273 1.00 62.69 181 ILE A C 1
ATOM 1382 O O . ILE A 1 181 ? -1.901 -2.683 -18.126 1.00 62.69 181 ILE A O 1
ATOM 1386 N N . VAL A 1 182 ? -0.033 -3.905 -17.951 1.00 61.94 182 VAL A N 1
ATOM 1387 C CA . VAL A 1 182 ? -0.686 -5.150 -17.494 1.00 61.94 182 VAL A CA 1
ATOM 1388 C C . VAL A 1 182 ? -1.035 -5.155 -15.990 1.00 61.94 182 VAL A C 1
ATOM 1390 O O . VAL A 1 182 ? -1.700 -6.079 -15.531 1.00 61.94 182 VAL A O 1
ATOM 1393 N N . LYS A 1 183 ? -0.606 -4.151 -15.213 1.00 61.22 183 LYS A N 1
ATOM 1394 C CA . LYS A 1 183 ? -0.977 -4.017 -13.790 1.00 61.22 183 LYS A CA 1
ATOM 1395 C C . LYS A 1 183 ? -2.348 -3.386 -13.616 1.00 61.22 183 LYS A C 1
ATOM 1397 O O . LYS A 1 183 ? -3.070 -3.866 -12.719 1.00 61.22 183 LYS A O 1
#

Sequence (183 aa):
MSKEKSVESVKLEEGVLSTPPHSRDELATPDSESRYITGLKLYLINAGLIVSMFLVQMDSSIISTAVVNISDDLGGYEKSSWLFTGYLITYCICLGIFTIFSALCGAAQTMIQLIMFRWCQGVGGGGVFALVQLMFLELVPRRKLPAYMSMVTSALALSLVIGPLLGGGITQHGSWRWIFIVK

pLDDT: mean 75.04, std 14.01, range [43.22, 94.62]

InterPro domains:
  IPR011701 Major facilitator superfamily [PF07690] (90-182)
  IPR020846 Major facilitator superfamily domain [PS50850] (1-183)
  IPR036259 MFS transporter superfamily [G3DSA:1.20.1250.20] (40-183)
  IPR036259 MFS transporter superfamily [SSF103473] (26-182)